Protein AF-A0A523U2J8-F1 (afdb_monomer_lite)

pLDDT: mean 77.54, std 19.94, range [36.59, 97.06]

Structure (mmCIF, N/CA/C/O backbone):
data_AF-A0A523U2J8-F1
#
_entry.id   AF-A0A523U2J8-F1
#
loop_
_atom_site.group_PDB
_atom_site.id
_atom_site.type_symbol
_atom_site.label_atom_id
_atom_site.label_alt_id
_atom_site.label_comp_id
_atom_site.label_asym_id
_atom_site.label_entity_id
_atom_site.label_seq_id
_atom_site.pdbx_PDB_ins_code
_atom_site.Cartn_x
_atom_site.Cartn_y
_atom_site.Cartn_z
_atom_site.occupancy
_atom_site.B_iso_or_equiv
_atom_site.auth_seq_id
_atom_site.auth_comp_id
_atom_site.auth_asym_id
_atom_site.auth_atom_id
_atom_site.pdbx_PDB_model_num
ATOM 1 N N . MET A 1 1 ? 84.723 15.654 13.140 1.00 41.12 1 MET A N 1
ATOM 2 C CA . MET A 1 1 ? 85.037 14.509 12.244 1.00 41.12 1 MET A CA 1
ATOM 3 C C . MET A 1 1 ? 84.169 13.335 12.700 1.00 41.12 1 MET A C 1
ATOM 5 O O . MET A 1 1 ? 84.238 13.059 13.879 1.00 41.12 1 MET A O 1
ATOM 9 N N . ARG A 1 2 ? 83.296 12.647 11.949 1.00 43.91 2 ARG A N 1
ATOM 10 C CA . ARG A 1 2 ? 83.015 12.490 10.509 1.00 43.91 2 ARG A CA 1
ATOM 11 C C . ARG A 1 2 ? 81.507 12.204 10.316 1.00 43.91 2 ARG A C 1
ATOM 13 O O . ARG A 1 2 ? 80.918 11.475 11.100 1.00 43.91 2 ARG A O 1
ATOM 20 N N . LYS A 1 3 ? 80.941 12.745 9.231 1.00 49.47 3 LYS A N 1
ATOM 21 C CA . LYS A 1 3 ? 79.653 12.378 8.608 1.00 49.47 3 LYS A CA 1
ATOM 22 C C . LYS A 1 3 ? 79.681 10.922 8.121 1.00 49.47 3 LYS A C 1
ATOM 24 O O . LYS A 1 3 ? 80.729 10.562 7.588 1.00 49.47 3 LYS A O 1
ATOM 29 N N . ARG A 1 4 ? 78.547 10.197 8.124 1.00 60.41 4 ARG A N 1
ATOM 30 C CA . ARG A 1 4 ? 78.096 9.324 7.008 1.00 60.41 4 ARG A CA 1
ATOM 31 C C . ARG A 1 4 ? 76.565 9.175 6.978 1.00 60.41 4 ARG A C 1
ATOM 33 O O . ARG A 1 4 ? 75.936 8.974 8.006 1.00 60.41 4 ARG A O 1
ATOM 40 N N . TYR A 1 5 ? 76.042 9.316 5.763 1.00 55.47 5 TYR A N 1
ATOM 41 C CA . TYR A 1 5 ? 74.654 9.268 5.302 1.00 55.47 5 TYR A CA 1
ATOM 42 C C . TYR A 1 5 ? 74.268 7.856 4.839 1.00 55.47 5 TYR A C 1
ATOM 44 O O . TYR A 1 5 ? 75.115 7.200 4.238 1.00 55.47 5 TYR A O 1
ATOM 52 N N . ILE A 1 6 ? 72.995 7.476 4.996 1.00 57.59 6 ILE A N 1
ATOM 53 C CA . ILE A 1 6 ? 72.221 6.521 4.164 1.00 57.59 6 ILE A CA 1
ATOM 54 C C . ILE A 1 6 ? 70.761 7.011 4.318 1.00 57.59 6 ILE A C 1
ATOM 56 O O . ILE A 1 6 ? 70.269 7.002 5.437 1.00 57.59 6 ILE A O 1
ATOM 60 N N . LEU A 1 7 ? 70.042 7.666 3.398 1.00 43.19 7 LEU A N 1
ATOM 61 C CA . LEU A 1 7 ? 69.789 7.525 1.954 1.00 43.19 7 LEU A CA 1
ATOM 62 C C . LEU A 1 7 ? 69.086 6.209 1.556 1.00 43.19 7 LEU A C 1
ATOM 64 O O . LEU A 1 7 ? 69.705 5.301 1.020 1.00 43.19 7 LEU A O 1
ATOM 68 N N . PHE A 1 8 ? 67.770 6.162 1.795 1.00 49.72 8 PHE A N 1
ATOM 69 C CA . PHE A 1 8 ? 66.772 5.399 1.025 1.00 49.72 8 PHE A CA 1
ATOM 70 C C . PHE A 1 8 ? 65.815 6.457 0.442 1.00 49.72 8 PHE A C 1
ATOM 72 O O . PHE A 1 8 ? 65.128 7.133 1.198 1.00 49.72 8 PHE A O 1
ATOM 79 N N . ALA A 1 9 ? 65.956 6.918 -0.800 1.00 41.97 9 ALA A N 1
ATOM 80 C CA . ALA A 1 9 ? 65.766 6.245 -2.086 1.00 41.97 9 ALA A CA 1
ATOM 81 C C . ALA A 1 9 ? 64.281 6.021 -2.446 1.00 41.97 9 ALA A C 1
ATOM 83 O O . ALA A 1 9 ? 63.688 5.003 -2.117 1.00 41.97 9 ALA A O 1
ATOM 84 N N . VAL A 1 10 ? 63.776 6.995 -3.216 1.00 43.00 10 VAL A N 1
ATOM 85 C CA . VAL A 1 10 ? 62.880 6.842 -4.377 1.00 43.00 10 VAL A CA 1
ATOM 86 C C . VAL A 1 10 ? 61.424 6.454 -4.087 1.00 43.00 10 VAL A C 1
ATOM 88 O O . VAL A 1 10 ? 61.044 5.293 -4.178 1.00 43.00 10 VAL A O 1
ATOM 91 N N . MET A 1 11 ? 60.571 7.465 -3.885 1.00 45.03 11 MET A N 1
ATOM 92 C CA . MET A 1 11 ? 59.155 7.361 -4.250 1.00 45.03 11 MET A CA 1
ATOM 93 C C . MET A 1 11 ? 58.974 8.004 -5.628 1.00 45.03 11 MET A C 1
ATOM 95 O O . MET A 1 11 ? 59.275 9.179 -5.839 1.00 45.03 11 MET A O 1
ATOM 99 N N . VAL A 1 12 ? 58.581 7.163 -6.575 1.00 49.97 12 VAL A N 1
ATOM 100 C CA . VAL A 1 12 ? 58.456 7.425 -8.006 1.00 49.97 12 VAL A CA 1
ATOM 101 C C . VAL A 1 12 ? 57.371 8.473 -8.260 1.00 49.97 12 VAL A C 1
ATOM 103 O O . VAL A 1 12 ? 56.183 8.207 -8.121 1.00 49.97 12 VAL A O 1
ATOM 106 N N . ILE A 1 13 ? 57.801 9.664 -8.673 1.00 56.00 13 ILE A N 1
ATOM 107 C CA . ILE A 1 13 ? 57.004 10.594 -9.472 1.00 56.00 13 ILE A CA 1
ATOM 108 C C . ILE A 1 13 ? 57.213 10.183 -10.927 1.00 56.00 13 ILE A C 1
ATOM 110 O O . ILE A 1 13 ? 58.323 10.317 -11.444 1.00 56.00 13 ILE A O 1
ATOM 114 N N . SER A 1 14 ? 56.177 9.680 -11.596 1.00 45.19 14 SER A N 1
ATOM 115 C CA . SER A 1 14 ? 56.023 9.845 -13.047 1.00 45.19 14 SER A CA 1
ATOM 116 C C . SER A 1 14 ? 54.669 9.352 -13.567 1.00 45.19 14 SER A C 1
ATOM 118 O O . SER A 1 14 ? 54.344 8.177 -13.473 1.00 45.19 14 SER A O 1
ATOM 120 N N . LEU A 1 15 ? 53.991 10.290 -14.240 1.00 42.00 15 LEU A N 1
ATOM 121 C CA . LEU A 1 15 ? 53.301 10.121 -15.527 1.00 42.00 15 LEU A CA 1
ATOM 122 C C . LEU A 1 15 ? 51.947 9.393 -15.542 1.00 42.00 15 LEU A C 1
ATOM 124 O O . LEU A 1 15 ? 51.901 8.173 -15.602 1.00 42.00 15 LEU A O 1
ATOM 128 N N . LEU A 1 16 ? 50.857 10.166 -15.694 1.00 45.84 16 LEU A N 1
ATOM 129 C CA . LEU A 1 16 ? 50.139 10.289 -16.984 1.00 45.84 16 LEU A CA 1
ATOM 130 C C . LEU A 1 16 ? 48.888 11.199 -16.889 1.00 45.84 16 LEU A C 1
ATOM 132 O O . LEU A 1 16 ? 47.891 10.804 -16.292 1.00 45.84 16 LEU A O 1
ATOM 136 N N . PRO A 1 17 ? 48.885 12.371 -17.555 1.00 55.84 17 PRO A N 1
ATOM 137 C CA . PRO A 1 17 ? 47.672 13.049 -17.996 1.00 55.84 17 PRO A CA 1
ATOM 138 C C . PRO A 1 17 ? 47.589 13.002 -19.530 1.00 55.84 17 PRO A C 1
ATOM 140 O O . PRO A 1 17 ? 48.316 13.721 -20.208 1.00 55.84 17 PRO A O 1
ATOM 143 N N . TYR A 1 18 ? 46.712 12.168 -20.092 1.00 46.28 18 TYR A N 1
ATOM 144 C CA . TYR A 1 18 ? 46.363 12.221 -21.517 1.00 46.28 18 TYR A CA 1
ATOM 145 C C . TYR A 1 18 ? 44.909 11.798 -21.735 1.00 46.28 18 TYR A C 1
ATOM 147 O O . TYR A 1 18 ? 44.604 10.611 -21.721 1.00 46.28 18 TYR A O 1
ATOM 155 N N . ALA A 1 19 ? 44.037 12.783 -21.959 1.00 51.91 19 ALA A N 1
ATOM 156 C CA . ALA A 1 19 ? 43.167 12.861 -23.139 1.00 51.91 19 ALA A CA 1
ATOM 157 C C . ALA A 1 19 ? 42.274 14.118 -23.046 1.00 51.91 19 ALA A C 1
ATOM 159 O O . ALA A 1 19 ? 41.404 14.181 -22.178 1.00 51.91 19 ALA A O 1
ATOM 160 N N . PRO A 1 20 ? 42.435 15.125 -23.924 1.00 58.66 20 PRO A N 1
ATOM 161 C CA . PRO A 1 20 ? 41.353 16.052 -24.209 1.00 58.66 20 PRO A CA 1
ATOM 162 C C . PRO A 1 20 ? 40.280 15.351 -25.053 1.00 58.66 20 PRO A C 1
ATOM 164 O O . PRO A 1 20 ? 40.574 14.628 -26.007 1.00 58.66 20 PRO A O 1
ATOM 167 N N . PHE A 1 21 ? 39.031 15.593 -24.670 1.00 51.91 21 PHE A N 1
ATOM 168 C CA . PHE A 1 21 ? 37.813 15.172 -25.345 1.00 51.91 21 PHE A CA 1
ATOM 169 C C . PHE A 1 21 ? 37.832 15.540 -26.835 1.00 51.91 21 PHE A C 1
ATOM 171 O O . PHE A 1 21 ? 38.031 16.695 -27.214 1.00 51.91 21 PHE A O 1
ATOM 178 N N . GLY A 1 22 ? 37.603 14.532 -27.677 1.00 43.88 22 GLY A N 1
ATOM 179 C CA . GLY A 1 22 ? 37.392 14.693 -29.107 1.00 43.88 22 GLY A CA 1
ATOM 180 C C . GLY A 1 22 ? 36.068 15.399 -29.392 1.00 43.88 22 GLY A C 1
ATOM 181 O O . GLY A 1 22 ? 35.002 14.957 -28.970 1.00 43.88 22 GLY A O 1
ATOM 182 N N . CYS A 1 23 ? 36.151 16.491 -30.147 1.00 49.91 23 CYS A N 1
ATOM 183 C CA . CYS A 1 23 ? 35.022 17.186 -30.747 1.00 49.91 23 CYS A CA 1
ATOM 184 C C . CYS A 1 23 ? 34.487 16.353 -31.926 1.00 49.91 23 CYS A C 1
ATOM 186 O O . CYS A 1 23 ? 35.020 16.400 -33.037 1.00 49.91 23 CYS A O 1
ATOM 188 N N . GLY A 1 24 ? 33.458 15.543 -31.669 1.00 42.75 24 GLY A N 1
ATOM 189 C CA . GLY A 1 24 ? 32.710 14.816 -32.691 1.00 42.75 24 GLY A CA 1
ATOM 190 C C . GLY A 1 24 ? 31.711 15.739 -33.382 1.00 42.75 24 GLY A C 1
ATOM 191 O O . GLY A 1 24 ? 30.708 16.137 -32.802 1.00 42.75 24 GLY A O 1
ATOM 192 N N . SER A 1 25 ? 31.998 16.090 -34.631 1.00 45.69 25 SER A N 1
ATOM 193 C CA . SER A 1 25 ? 31.155 16.923 -35.487 1.00 45.69 25 SER A CA 1
ATOM 194 C C . SER A 1 25 ? 29.980 16.100 -36.027 1.00 45.69 25 SER A C 1
ATOM 196 O O . SER A 1 25 ? 30.136 15.302 -36.953 1.00 45.69 25 SER A O 1
ATOM 198 N N . SER A 1 26 ? 28.784 16.301 -35.479 1.00 50.47 26 SER A N 1
ATOM 199 C CA . SER A 1 26 ? 27.551 15.721 -36.017 1.00 50.47 26 SER A CA 1
ATOM 200 C C . SER A 1 26 ? 27.184 16.420 -37.329 1.00 50.47 26 SER A C 1
ATOM 202 O O . SER A 1 26 ? 26.711 17.556 -37.344 1.00 50.47 26 SER A O 1
ATOM 204 N N . LYS A 1 27 ? 27.406 15.742 -38.459 1.00 54.62 27 LYS A N 1
ATOM 205 C CA . LYS A 1 27 ? 26.846 16.154 -39.750 1.00 54.62 27 LYS A CA 1
ATOM 206 C C . LYS A 1 27 ? 25.329 15.962 -39.711 1.00 54.62 27 LYS A C 1
ATOM 208 O O . LYS A 1 27 ? 24.856 14.832 -39.634 1.00 54.62 27 LYS A O 1
ATOM 213 N N . LYS A 1 28 ? 24.582 17.063 -39.830 1.00 48.03 28 LYS A N 1
ATOM 214 C CA . LYS A 1 28 ? 23.188 17.041 -40.285 1.00 48.03 28 LYS A CA 1
ATOM 215 C C . LYS A 1 28 ? 23.138 16.359 -41.656 1.00 48.03 28 LYS A C 1
ATOM 217 O O . LYS A 1 28 ? 23.865 16.761 -42.565 1.00 48.03 28 LYS A O 1
ATOM 222 N N . LYS A 1 29 ? 22.287 15.345 -41.805 1.00 50.81 29 LYS A N 1
ATOM 223 C CA . LYS A 1 29 ? 21.744 14.963 -43.107 1.00 50.81 29 LYS A CA 1
ATOM 224 C C . LYS A 1 29 ? 20.251 15.222 -43.083 1.00 50.81 29 LYS A C 1
ATOM 226 O O . LYS A 1 29 ? 19.516 14.623 -42.304 1.00 50.81 29 LYS A O 1
ATOM 231 N N . ASP A 1 30 ? 19.878 16.163 -43.931 1.00 49.72 30 ASP A N 1
ATOM 232 C CA . ASP A 1 30 ? 18.522 16.485 -44.313 1.00 49.72 30 ASP A CA 1
ATOM 233 C C . ASP A 1 30 ? 17.830 15.279 -44.967 1.00 49.72 30 ASP A C 1
ATOM 235 O O . ASP A 1 30 ? 18.398 14.597 -45.821 1.00 49.72 30 ASP A O 1
ATOM 239 N N . THR A 1 31 ? 16.614 15.031 -44.474 1.00 51.97 31 THR A N 1
ATOM 240 C CA . THR A 1 31 ? 15.394 14.621 -45.190 1.00 51.97 31 THR A CA 1
ATOM 241 C C . THR A 1 31 ? 15.505 13.718 -46.427 1.00 51.97 31 THR A C 1
ATOM 243 O O . THR A 1 31 ? 15.909 14.142 -47.502 1.00 51.97 31 THR A O 1
ATOM 246 N N . VAL A 1 32 ? 14.874 12.539 -46.330 1.00 51.31 32 VAL A N 1
ATOM 247 C CA . VAL A 1 32 ? 13.907 12.099 -47.350 1.00 51.31 32 VAL A CA 1
ATOM 248 C C . VAL A 1 32 ? 12.648 11.612 -46.634 1.00 51.31 32 VAL A C 1
ATOM 250 O O . VAL A 1 32 ? 12.592 10.516 -46.085 1.00 51.31 32 VAL A O 1
ATOM 253 N N . TYR A 1 33 ? 11.649 12.487 -46.629 1.00 44.81 33 TYR A N 1
ATOM 254 C CA . TYR A 1 33 ? 10.250 12.171 -46.385 1.00 44.81 33 TYR A CA 1
ATOM 255 C C . TYR A 1 33 ? 9.736 11.359 -47.579 1.00 44.81 33 TYR A C 1
ATOM 257 O O . TYR A 1 33 ? 9.768 11.844 -48.709 1.00 44.81 33 TYR A O 1
ATOM 265 N N . ASN A 1 34 ? 9.284 10.130 -47.334 1.00 50.53 34 ASN A N 1
ATOM 266 C CA . ASN A 1 34 ? 8.489 9.370 -48.292 1.00 50.53 34 ASN A CA 1
ATOM 267 C C . ASN A 1 34 ? 7.199 8.919 -47.593 1.00 50.53 34 ASN A C 1
ATOM 269 O O . ASN A 1 34 ? 7.239 7.959 -46.819 1.00 50.53 34 ASN A O 1
ATOM 273 N N . PRO A 1 35 ? 6.071 9.617 -47.798 1.00 59.53 35 PRO A N 1
ATOM 274 C CA . PRO A 1 35 ? 4.785 9.147 -47.340 1.00 59.53 35 PRO A CA 1
ATOM 275 C C . PRO A 1 35 ? 4.267 8.159 -48.383 1.00 59.53 35 PRO A C 1
ATOM 277 O O . PRO A 1 35 ? 4.086 8.513 -49.546 1.00 59.53 35 PRO A O 1
ATOM 280 N N . ASN A 1 36 ? 3.952 6.931 -47.986 1.00 39.56 36 ASN A N 1
ATOM 281 C CA . ASN A 1 36 ? 2.794 6.316 -48.614 1.00 39.56 36 ASN A CA 1
ATOM 282 C C . ASN A 1 36 ? 2.051 5.392 -47.644 1.00 39.56 36 ASN A C 1
ATOM 284 O O . ASN A 1 36 ? 2.690 4.658 -46.888 1.00 39.56 36 ASN A O 1
ATOM 288 N N . PRO A 1 37 ? 0.711 5.476 -47.638 1.00 55.62 37 PRO A N 1
ATOM 289 C CA . PRO A 1 37 ? -0.163 4.902 -46.637 1.00 55.62 37 PRO A CA 1
ATOM 290 C C . PRO A 1 37 ? -0.565 3.484 -47.039 1.00 55.62 37 PRO A C 1
ATOM 292 O O . PRO A 1 37 ? -0.510 3.133 -48.215 1.00 55.62 37 PRO A O 1
ATOM 295 N N . THR A 1 38 ? -1.036 2.689 -46.079 1.00 45.19 38 THR A N 1
ATOM 296 C CA . THR A 1 38 ? -2.304 1.931 -46.152 1.00 45.19 38 THR A CA 1
ATOM 297 C C . THR A 1 38 ? -2.388 0.954 -44.984 1.00 45.19 38 THR A C 1
ATOM 299 O O . THR A 1 38 ? -1.547 0.079 -44.816 1.00 45.19 38 THR A O 1
ATOM 302 N N . GLY A 1 39 ? -3.432 1.123 -44.176 1.00 37.44 39 GLY A N 1
ATOM 303 C CA . GLY A 1 39 ? -3.725 0.274 -43.026 1.00 37.44 39 GLY A CA 1
ATOM 304 C C . GLY A 1 39 ? -4.683 0.954 -42.056 1.00 37.44 39 GLY A C 1
ATOM 305 O O . GLY A 1 39 ? -4.363 1.128 -40.889 1.00 37.44 39 GLY A O 1
ATOM 306 N N . THR A 1 40 ? -5.837 1.411 -42.544 1.00 40.66 40 THR A N 1
ATOM 307 C CA . THR A 1 40 ? -6.914 1.942 -41.702 1.00 40.66 40 THR A CA 1
ATOM 308 C C . THR A 1 40 ? -7.634 0.788 -41.008 1.00 40.66 40 THR A C 1
ATOM 310 O O . THR A 1 40 ? -8.574 0.219 -41.561 1.00 40.66 40 THR A O 1
ATOM 313 N N . GLY A 1 41 ? -7.205 0.449 -39.795 1.00 38.06 41 GLY A N 1
ATOM 314 C CA . GLY A 1 41 ? -8.048 -0.251 -38.831 1.00 38.06 41 GLY A CA 1
ATOM 315 C C . GLY A 1 41 ? -8.904 0.775 -38.096 1.00 38.06 41 GLY A C 1
ATOM 316 O O . GLY A 1 41 ? -8.433 1.413 -37.163 1.00 38.06 41 GLY A O 1
ATOM 317 N N . THR A 1 42 ? -10.142 0.983 -38.541 1.00 38.62 42 THR A N 1
ATOM 318 C CA . THR A 1 42 ? -11.135 1.764 -37.790 1.00 38.62 42 THR A CA 1
ATOM 319 C C . THR A 1 42 ? -11.938 0.804 -36.922 1.00 38.62 42 THR A C 1
ATOM 321 O O . THR A 1 42 ? -12.882 0.168 -37.378 1.00 38.62 42 THR A O 1
ATOM 324 N N . GLY A 1 43 ? -11.530 0.669 -35.663 1.00 39.12 43 GLY A N 1
ATOM 325 C CA . GLY A 1 43 ? -12.348 0.073 -34.615 1.00 39.12 43 GLY A CA 1
ATOM 326 C C . GLY A 1 43 ? -12.969 1.183 -33.779 1.00 39.12 43 GLY A C 1
ATOM 327 O O . GLY A 1 43 ? -12.389 1.592 -32.783 1.00 39.12 43 GLY A O 1
ATOM 328 N N . THR A 1 44 ? -14.124 1.710 -34.183 1.00 37.91 44 THR A N 1
ATOM 329 C CA . THR A 1 44 ? -14.928 2.582 -33.317 1.00 37.91 44 THR A CA 1
ATOM 330 C C . THR A 1 44 ? -15.837 1.708 -32.462 1.00 37.91 44 THR A C 1
ATOM 332 O O . THR A 1 44 ? -16.915 1.312 -32.903 1.00 37.91 44 THR A O 1
ATOM 335 N N . GLY A 1 45 ? -15.389 1.386 -31.252 1.00 40.22 45 GLY A N 1
ATOM 336 C CA . GLY A 1 45 ? -16.239 0.847 -30.196 1.00 40.22 45 GLY A CA 1
ATOM 337 C C . GLY A 1 45 ? -16.671 1.974 -29.265 1.00 40.22 45 GLY A C 1
ATOM 338 O O . GLY A 1 45 ? -15.951 2.309 -28.336 1.00 40.22 45 GLY A O 1
ATOM 339 N N . THR A 1 46 ? -17.829 2.586 -29.508 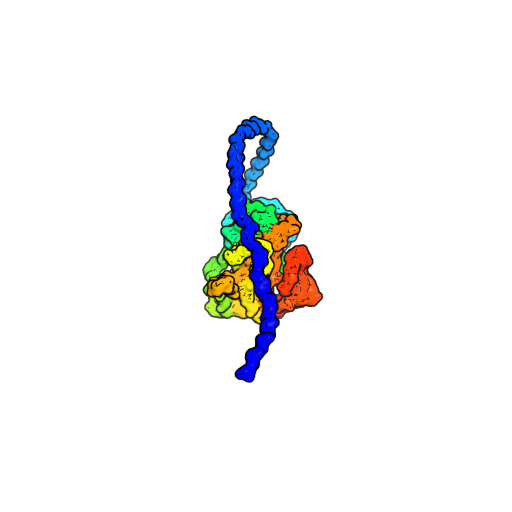1.00 36.59 46 THR A N 1
ATOM 340 C CA . THR A 1 46 ? -18.468 3.473 -28.525 1.00 36.59 46 THR A CA 1
ATOM 341 C C . THR A 1 46 ? -19.301 2.626 -27.570 1.00 36.59 46 THR A C 1
ATOM 343 O O . THR A 1 46 ? -20.404 2.206 -27.922 1.00 36.59 46 THR A O 1
ATOM 346 N N . GLY A 1 47 ? -18.780 2.374 -26.371 1.00 40.94 47 GLY A N 1
ATOM 347 C CA . GLY A 1 47 ? -19.555 1.863 -25.243 1.00 40.94 47 GLY A CA 1
ATOM 348 C C . GLY A 1 47 ? -19.820 2.990 -24.250 1.00 40.94 47 GLY A C 1
ATOM 349 O O . GLY A 1 47 ? -18.931 3.371 -23.504 1.00 40.94 47 GLY A O 1
ATOM 350 N N . THR A 1 48 ? -21.032 3.545 -24.228 1.00 36.59 48 THR A N 1
ATOM 351 C CA . THR A 1 48 ? -21.480 4.395 -23.116 1.00 36.59 48 THR A CA 1
ATOM 352 C C . THR A 1 48 ? -21.973 3.494 -21.989 1.00 36.59 48 THR A C 1
ATOM 354 O O . THR A 1 48 ? -23.071 2.945 -22.079 1.00 36.59 48 THR A O 1
ATOM 357 N N . GLY A 1 49 ? -21.166 3.329 -20.942 1.00 41.78 49 GLY A N 1
ATOM 358 C CA . GLY A 1 49 ? -21.582 2.696 -19.694 1.00 41.78 49 GLY A CA 1
ATOM 359 C C . GLY A 1 49 ? -21.896 3.750 -18.636 1.00 41.78 49 GLY A C 1
ATOM 360 O O . GLY A 1 49 ? -20.988 4.363 -18.091 1.00 41.78 49 GLY A O 1
ATOM 361 N N . THR A 1 50 ? -23.171 3.961 -18.310 1.00 36.91 50 THR A N 1
ATOM 362 C CA . THR A 1 50 ? -23.562 4.602 -17.044 1.00 36.91 50 THR A CA 1
ATOM 363 C C . THR A 1 50 ? -23.648 3.521 -15.973 1.00 36.91 50 THR A C 1
ATOM 365 O O . THR A 1 50 ? -24.670 2.844 -15.856 1.00 36.91 50 THR A O 1
ATOM 368 N N . GLY A 1 51 ? -22.569 3.330 -15.216 1.00 42.59 51 GLY A N 1
ATOM 369 C CA . GLY A 1 51 ? -22.560 2.468 -14.038 1.00 42.59 51 GLY A CA 1
ATOM 370 C C . GLY A 1 51 ? -23.070 3.226 -12.814 1.00 42.59 51 GLY A C 1
ATOM 371 O O . GLY A 1 51 ? -22.365 4.067 -12.275 1.00 42.59 51 GLY A O 1
ATOM 372 N N . THR A 1 52 ? -24.286 2.927 -12.357 1.00 40.53 52 THR A N 1
ATOM 373 C CA . THR A 1 52 ? -24.672 3.145 -10.952 1.00 40.53 52 THR A CA 1
ATOM 374 C C . THR A 1 52 ? -24.608 1.787 -10.269 1.00 40.53 52 THR A C 1
ATOM 376 O O . THR A 1 52 ? -25.537 0.989 -10.349 1.00 40.53 52 THR A O 1
ATOM 379 N N . GLY A 1 53 ? -23.450 1.477 -9.686 1.00 40.66 53 GLY A N 1
ATOM 380 C CA . GLY A 1 53 ? -23.214 0.217 -8.992 1.00 40.66 53 GLY A CA 1
ATOM 381 C C . GLY A 1 53 ? -23.495 0.344 -7.500 1.00 40.66 53 GLY A C 1
ATOM 382 O O . GLY A 1 53 ? -22.645 0.809 -6.754 1.00 40.66 53 GLY A O 1
ATOM 383 N N . THR A 1 54 ? -24.658 -0.118 -7.048 1.00 43.62 54 THR A N 1
ATOM 384 C CA . THR A 1 54 ? -24.830 -0.636 -5.682 1.00 43.62 54 THR A CA 1
ATOM 385 C C . THR A 1 54 ? -24.784 -2.159 -5.764 1.00 43.62 54 THR A C 1
ATOM 387 O O . THR A 1 54 ? -25.805 -2.821 -5.933 1.00 43.62 54 THR A O 1
ATOM 390 N N . GLY A 1 55 ? -23.574 -2.722 -5.724 1.00 39.47 55 GLY A N 1
ATOM 391 C CA . GLY A 1 55 ? -23.337 -4.160 -5.842 1.00 39.47 55 GLY A CA 1
ATOM 392 C C . GLY A 1 55 ? -22.706 -4.738 -4.581 1.00 39.47 55 GLY A C 1
ATOM 393 O O . GLY A 1 55 ? -21.534 -4.509 -4.318 1.00 39.47 55 GLY A O 1
ATOM 394 N N . THR A 1 56 ? -23.477 -5.519 -3.823 1.00 42.94 56 THR A N 1
ATOM 395 C CA . THR A 1 56 ? -22.951 -6.539 -2.906 1.00 42.94 56 THR A CA 1
ATOM 396 C C . THR A 1 56 ? -22.832 -7.833 -3.710 1.00 42.94 56 THR A C 1
ATOM 398 O O . THR A 1 56 ? -23.841 -8.442 -4.060 1.00 42.94 56 THR A O 1
ATOM 401 N N . GLY A 1 57 ? -21.614 -8.228 -4.081 1.00 36.69 57 GLY A N 1
ATOM 402 C CA . GLY A 1 57 ? -21.399 -9.426 -4.891 1.00 36.69 57 GLY A CA 1
ATOM 403 C C . GLY A 1 57 ? -19.964 -9.932 -4.830 1.00 36.69 57 GLY A C 1
ATOM 404 O O . GLY A 1 57 ? -19.043 -9.261 -5.277 1.00 36.69 57 GLY A O 1
ATOM 405 N N . THR A 1 58 ? -19.797 -11.141 -4.298 1.00 42.75 58 THR A N 1
ATOM 406 C CA . THR A 1 58 ? -18.589 -11.963 -4.385 1.00 42.75 58 THR A CA 1
ATOM 407 C C . THR A 1 58 ? -18.494 -12.562 -5.790 1.00 42.75 58 THR A C 1
ATOM 409 O O . THR A 1 58 ? -19.202 -13.511 -6.124 1.00 42.75 58 THR A O 1
ATOM 412 N N . GLY A 1 59 ? -17.644 -11.991 -6.643 1.00 36.69 59 GLY A N 1
ATOM 413 C CA . GLY A 1 59 ? -17.419 -12.478 -8.003 1.00 36.69 59 GLY A CA 1
ATOM 414 C C . GLY A 1 59 ? -15.938 -12.489 -8.359 1.00 36.69 59 GLY A C 1
ATOM 415 O O . GLY A 1 59 ? -15.314 -11.442 -8.439 1.00 36.69 59 GLY A O 1
ATOM 416 N N . THR A 1 60 ? -15.393 -13.678 -8.616 1.00 41.25 60 THR A N 1
ATOM 417 C CA . THR A 1 60 ? -14.082 -13.897 -9.247 1.00 41.25 60 THR A CA 1
ATOM 418 C C . THR A 1 60 ? -14.232 -13.760 -10.767 1.00 41.25 60 THR A C 1
ATOM 420 O O . THR A 1 60 ? -14.310 -14.762 -11.483 1.00 41.25 60 THR A O 1
ATOM 423 N N . GLY A 1 61 ? -14.389 -12.534 -11.263 1.00 40.78 61 GLY A N 1
ATOM 424 C CA . GLY A 1 61 ? -14.472 -12.256 -12.695 1.00 40.78 61 GLY A CA 1
ATOM 425 C C . GLY A 1 61 ? -13.183 -11.621 -13.193 1.00 40.78 61 GLY A C 1
ATOM 426 O O . GLY A 1 61 ? -12.920 -10.476 -12.862 1.00 40.78 61 GLY A O 1
ATOM 427 N N . THR A 1 62 ? -12.425 -12.321 -14.039 1.00 43.50 62 THR A N 1
ATOM 428 C CA . THR A 1 62 ? -11.357 -11.727 -14.857 1.00 43.50 62 THR A CA 1
ATOM 429 C C . THR A 1 62 ? -11.988 -10.915 -15.992 1.00 43.50 62 THR A C 1
ATOM 431 O O . THR A 1 62 ? -12.094 -11.359 -17.136 1.00 43.50 62 THR A O 1
ATOM 434 N N . GLY A 1 63 ? -12.519 -9.741 -15.657 1.00 43.72 63 GLY A N 1
ATOM 435 C CA . GLY A 1 63 ? -13.099 -8.819 -16.624 1.00 43.72 63 GLY A CA 1
ATOM 436 C C . GLY A 1 63 ? -12.030 -7.901 -17.205 1.00 43.72 63 GLY A C 1
ATOM 437 O O . GLY A 1 63 ? -11.601 -6.977 -16.533 1.00 43.72 63 GLY A O 1
ATOM 438 N N . THR A 1 64 ? -11.665 -8.079 -18.477 1.00 45.81 64 THR A N 1
ATOM 439 C CA . THR A 1 64 ? -10.939 -7.064 -19.268 1.00 45.81 64 THR A CA 1
ATOM 440 C C . THR A 1 64 ? -11.893 -5.925 -19.649 1.00 45.81 64 THR A C 1
ATOM 442 O O . THR A 1 64 ? -12.248 -5.750 -20.818 1.00 45.81 64 THR A O 1
ATOM 445 N N . GLY A 1 65 ? -12.420 -5.223 -18.648 1.00 48.53 65 GLY A N 1
ATOM 446 C CA . GLY A 1 65 ? -13.203 -4.013 -18.852 1.00 48.53 65 GLY A CA 1
ATOM 447 C C . GLY A 1 65 ? -12.263 -2.857 -19.159 1.00 48.53 65 GLY A C 1
ATOM 448 O O . GLY A 1 65 ? -11.351 -2.590 -18.392 1.00 48.53 65 GLY A O 1
ATOM 449 N N . THR A 1 66 ? -12.476 -2.150 -20.267 1.00 46.69 66 THR A N 1
ATOM 450 C CA . THR A 1 66 ? -11.828 -0.852 -20.480 1.00 46.69 66 THR A CA 1
ATOM 451 C C . THR A 1 66 ? -12.457 0.135 -19.496 1.00 46.69 66 THR A C 1
ATOM 453 O O . THR A 1 66 ? -13.570 0.618 -19.719 1.00 46.69 66 THR A O 1
ATOM 456 N N . PHE A 1 67 ? -11.798 0.369 -18.363 1.00 49.88 67 PHE A N 1
ATOM 457 C CA . PHE A 1 67 ? -12.252 1.314 -17.349 1.00 49.88 67 PHE A CA 1
ATOM 458 C C . PHE A 1 67 ? -12.034 2.740 -17.871 1.00 49.88 67 PHE A C 1
ATOM 460 O O . PHE A 1 67 ? -10.915 3.226 -17.941 1.00 49.88 67 PHE A O 1
ATOM 467 N N . THR A 1 68 ? -13.108 3.419 -18.277 1.00 54.16 68 THR A N 1
ATOM 468 C CA . THR A 1 68 ? -13.081 4.858 -18.619 1.00 54.16 68 THR A CA 1
ATOM 469 C C . THR A 1 68 ? -13.738 5.712 -17.532 1.00 54.16 68 THR A C 1
ATOM 471 O O . THR A 1 68 ? -14.231 6.806 -17.808 1.00 54.16 68 THR A O 1
ATOM 474 N N . GLY A 1 69 ? -13.867 5.178 -16.316 1.00 54.78 69 GLY A N 1
ATOM 475 C CA . GLY A 1 69 ? -14.512 5.866 -15.205 1.00 54.78 69 GLY A CA 1
ATOM 476 C C . GLY A 1 69 ? -13.505 6.723 -14.453 1.00 54.78 69 GLY A C 1
ATOM 477 O O . GLY A 1 69 ? -12.573 6.189 -13.882 1.00 54.78 69 GLY A O 1
ATOM 478 N N . THR A 1 70 ? -13.726 8.033 -14.383 1.00 65.56 70 THR A N 1
ATOM 479 C CA . THR A 1 70 ? -12.955 8.957 -13.528 1.00 65.56 70 THR A CA 1
ATOM 480 C C . THR A 1 70 ? -13.420 8.904 -12.063 1.00 65.56 70 THR A C 1
ATOM 482 O O . THR A 1 70 ? -13.524 9.941 -11.412 1.00 65.56 70 THR A O 1
ATOM 485 N N . GLY A 1 71 ? -13.866 7.737 -11.596 1.00 73.56 71 GLY A N 1
ATOM 486 C CA . GLY A 1 71 ? -14.448 7.551 -10.265 1.00 73.56 71 GLY A CA 1
ATOM 487 C C . GLY A 1 71 ? -13.477 6.862 -9.308 1.00 73.56 71 GLY A C 1
ATOM 488 O O . GLY A 1 71 ? -12.454 6.347 -9.755 1.00 73.56 71 GLY A O 1
ATOM 489 N N . PRO A 1 72 ? -13.805 6.804 -8.006 1.00 85.12 72 PRO A N 1
ATOM 490 C CA . PRO A 1 72 ? -13.017 6.035 -7.054 1.00 85.12 72 PRO A CA 1
ATOM 491 C C . PRO A 1 72 ? -12.961 4.563 -7.459 1.00 85.12 72 PRO A C 1
ATOM 493 O O . PRO A 1 72 ? -13.980 3.963 -7.815 1.00 85.12 72 PRO A O 1
ATOM 496 N N . TYR A 1 73 ? -11.779 3.967 -7.332 1.00 90.38 73 TYR A N 1
ATOM 497 C CA . TYR A 1 73 ? -11.597 2.526 -7.382 1.00 90.38 73 TYR A CA 1
ATOM 498 C C . TYR A 1 73 ? -11.724 1.964 -5.965 1.00 90.38 73 TYR A C 1
ATOM 500 O O . TYR A 1 73 ? -11.104 2.465 -5.025 1.00 90.38 73 TYR A O 1
ATOM 508 N N . GLY A 1 74 ? -12.528 0.912 -5.813 1.00 92.31 74 GLY A N 1
ATOM 509 C CA . GLY A 1 74 ? -12.850 0.334 -4.510 1.00 92.31 74 GLY A CA 1
ATOM 510 C C . GLY A 1 74 ? -13.981 1.063 -3.780 1.00 92.31 74 GLY A C 1
ATOM 511 O O . GLY A 1 74 ? -14.664 1.926 -4.329 1.00 92.31 74 GLY A O 1
ATOM 512 N N . ALA A 1 75 ? -14.229 0.647 -2.542 1.00 93.00 75 ALA A N 1
ATOM 513 C CA . ALA A 1 75 ? -15.254 1.220 -1.682 1.00 93.00 75 ALA A CA 1
ATOM 514 C C . ALA A 1 75 ? -14.960 0.881 -0.222 1.00 93.00 75 ALA A C 1
ATOM 516 O O . ALA A 1 75 ? -14.546 -0.233 0.099 1.00 93.00 75 ALA A O 1
ATOM 517 N N . TYR A 1 76 ? -15.257 1.821 0.672 1.00 93.69 76 TYR A N 1
ATOM 518 C CA . TYR A 1 76 ? -15.209 1.560 2.103 1.00 93.69 76 TYR A CA 1
ATOM 519 C C . TYR A 1 76 ? -16.365 0.670 2.547 1.00 93.69 76 TYR A C 1
ATOM 521 O O . TYR A 1 76 ? -17.523 0.901 2.189 1.00 93.69 76 TYR A O 1
ATOM 529 N N . VAL A 1 77 ? -16.056 -0.307 3.396 1.00 92.56 77 VAL A N 1
ATOM 530 C CA . VAL A 1 77 ? -17.044 -1.216 3.981 1.00 92.56 77 VAL A CA 1
ATOM 531 C C . VAL A 1 77 ? -17.209 -0.896 5.467 1.00 92.56 77 VAL A C 1
ATOM 533 O O . VAL A 1 77 ? -16.240 -0.691 6.199 1.00 92.56 77 VAL A O 1
ATOM 536 N N . SER A 1 78 ? -18.455 -0.813 5.933 1.00 90.81 78 SER A N 1
ATOM 537 C CA . SER A 1 78 ? -18.747 -0.578 7.352 1.00 90.81 78 SER A CA 1
ATOM 538 C C . SER A 1 78 ? -18.229 -1.732 8.214 1.00 90.81 78 SER A C 1
ATOM 540 O O . SER A 1 78 ? -18.485 -2.885 7.883 1.00 90.81 78 SER A O 1
ATOM 542 N N . GLY A 1 79 ? -17.579 -1.420 9.340 1.00 90.75 79 GLY A N 1
ATOM 543 C CA . GLY A 1 79 ? -17.016 -2.421 10.258 1.00 90.75 79 GLY A CA 1
ATOM 544 C C . GLY A 1 79 ? -15.688 -3.024 9.800 1.00 90.75 79 GLY A C 1
ATOM 545 O O . GLY A 1 79 ? -15.264 -4.027 10.356 1.00 90.75 79 GLY A O 1
ATOM 546 N N . THR A 1 80 ? -15.053 -2.432 8.786 1.00 93.94 80 THR A N 1
ATOM 547 C CA . THR A 1 80 ? -13.714 -2.818 8.334 1.00 93.94 80 THR A CA 1
ATOM 548 C C . THR A 1 80 ? -12.691 -1.747 8.674 1.00 93.94 80 THR A C 1
ATOM 550 O O . THR A 1 80 ? -13.025 -0.566 8.842 1.00 93.94 80 THR A O 1
ATOM 553 N N . ASP A 1 81 ? -11.429 -2.157 8.692 1.00 94.25 81 ASP A N 1
ATOM 554 C CA . ASP A 1 81 ? -10.301 -1.245 8.653 1.00 94.25 81 ASP A CA 1
ATOM 555 C C . ASP A 1 81 ? -10.218 -0.565 7.277 1.00 94.25 81 ASP A C 1
ATOM 557 O O . ASP A 1 81 ? -10.191 -1.225 6.238 1.00 94.25 81 ASP A O 1
ATOM 561 N N . LYS A 1 82 ? -10.246 0.767 7.245 1.00 95.38 82 LYS A N 1
ATOM 562 C CA . LYS A 1 82 ? -10.425 1.545 6.010 1.00 95.38 82 LYS A CA 1
ATOM 563 C C . LYS A 1 82 ? -9.093 2.117 5.562 1.00 95.38 82 LYS A C 1
ATOM 565 O O . LYS A 1 82 ? -8.449 2.831 6.328 1.00 95.38 82 LYS A O 1
ATOM 570 N N . TRP A 1 83 ? -8.725 1.868 4.312 1.00 95.94 83 TRP A N 1
ATOM 571 C CA . TRP A 1 83 ? -7.470 2.322 3.722 1.00 95.94 83 TRP A CA 1
ATOM 572 C C . TRP A 1 83 ? -7.726 3.181 2.491 1.00 95.94 83 TRP A C 1
ATOM 574 O O . TRP A 1 83 ? -8.304 2.735 1.499 1.00 95.94 83 TRP A O 1
ATOM 584 N N . PHE A 1 84 ? -7.297 4.436 2.569 1.00 96.06 84 PHE A N 1
ATOM 585 C CA . PHE A 1 84 ? -7.141 5.290 1.405 1.00 96.06 84 PHE A CA 1
ATOM 586 C C . PHE A 1 84 ? -5.798 4.973 0.741 1.00 96.06 84 PHE A C 1
ATOM 588 O O . PHE A 1 84 ? -4.742 5.171 1.342 1.00 96.06 84 PHE A O 1
ATOM 595 N N . ILE A 1 85 ? -5.848 4.472 -0.491 1.00 96.19 85 ILE A N 1
ATOM 596 C CA . ILE A 1 85 ? -4.666 4.249 -1.321 1.00 96.19 85 ILE A CA 1
ATOM 597 C C . ILE A 1 85 ? -4.439 5.522 -2.137 1.00 96.19 85 ILE A C 1
ATOM 599 O O . ILE A 1 85 ? -5.110 5.755 -3.145 1.00 96.19 85 ILE A O 1
ATOM 603 N N . ASN A 1 86 ? -3.531 6.373 -1.663 1.00 94.94 86 ASN A N 1
ATOM 604 C CA . ASN A 1 86 ? -3.237 7.665 -2.271 1.00 94.94 86 ASN A CA 1
ATOM 605 C C . ASN A 1 86 ? -2.223 7.496 -3.409 1.00 94.94 86 ASN A C 1
ATOM 607 O O . ASN A 1 86 ? -1.012 7.551 -3.199 1.00 94.94 86 ASN A O 1
ATOM 611 N N . ILE A 1 87 ? -2.724 7.240 -4.615 1.00 94.19 87 ILE A N 1
ATOM 612 C CA . ILE A 1 87 ? -1.892 7.079 -5.809 1.00 94.19 87 ILE A CA 1
ATOM 613 C C . ILE A 1 87 ? -1.628 8.453 -6.419 1.00 94.19 87 ILE A C 1
ATOM 615 O O . ILE A 1 87 ? -2.553 9.088 -6.918 1.00 94.19 87 ILE A O 1
ATOM 619 N N . ASP A 1 88 ? -0.373 8.905 -6.393 1.00 93.25 88 ASP A N 1
ATOM 620 C CA . ASP A 1 88 ? 0.015 10.141 -7.070 1.00 93.25 88 ASP A CA 1
ATOM 621 C C . ASP A 1 88 ? 0.114 9.910 -8.583 1.00 93.25 88 ASP A C 1
ATOM 623 O O . ASP A 1 88 ? 0.984 9.177 -9.058 1.00 93.25 88 ASP A O 1
ATOM 627 N N . ASP A 1 89 ? -0.775 10.555 -9.340 1.00 92.69 89 ASP A N 1
ATOM 628 C CA . ASP A 1 89 ? -0.874 10.414 -10.799 1.00 92.69 89 ASP A CA 1
ATOM 629 C C . ASP A 1 89 ? 0.446 10.718 -11.501 1.00 92.69 89 ASP A C 1
ATOM 631 O O . ASP A 1 89 ? 0.865 9.983 -12.390 1.00 92.69 89 ASP A O 1
ATOM 635 N N . THR A 1 90 ? 1.141 11.770 -11.057 1.00 92.75 90 THR A N 1
ATOM 636 C CA . THR A 1 90 ? 2.421 12.165 -11.658 1.00 92.75 90 THR A CA 1
ATOM 637 C C . THR A 1 90 ? 3.471 11.078 -11.446 1.00 92.75 90 THR A C 1
ATOM 639 O O . THR A 1 90 ? 4.154 10.679 -12.386 1.00 92.75 90 THR A O 1
ATOM 642 N N . SER A 1 91 ? 3.571 10.551 -10.226 1.00 91.75 91 SER A N 1
ATOM 643 C CA . SER A 1 91 ? 4.486 9.460 -9.892 1.00 91.75 91 SER A CA 1
ATOM 644 C C . SER A 1 91 ? 4.162 8.186 -10.669 1.00 91.75 91 SER A C 1
ATOM 646 O O . SER A 1 91 ? 5.079 7.511 -11.140 1.00 91.75 91 SER A O 1
ATOM 648 N N . LEU A 1 92 ? 2.876 7.857 -10.834 1.00 93.62 92 LEU A N 1
ATOM 649 C CA . LEU A 1 92 ? 2.454 6.706 -11.624 1.00 93.62 92 LEU A CA 1
ATOM 650 C C . LEU A 1 92 ? 2.847 6.878 -13.095 1.00 93.62 92 LEU A C 1
ATOM 652 O O . LEU A 1 92 ? 3.585 6.035 -13.608 1.00 93.62 92 LEU A O 1
ATOM 656 N N . ASP A 1 93 ? 2.465 7.986 -13.726 1.00 93.31 93 ASP A N 1
ATOM 657 C CA . ASP A 1 93 ? 2.772 8.291 -15.129 1.00 93.31 93 ASP A CA 1
ATOM 658 C C . ASP A 1 93 ? 4.281 8.258 -15.418 1.00 93.31 93 ASP A C 1
ATOM 660 O O . ASP A 1 93 ? 4.717 7.727 -16.441 1.00 93.31 93 ASP A O 1
ATOM 664 N N . GLU A 1 94 ? 5.103 8.791 -14.510 1.00 91.12 94 GLU A N 1
ATOM 665 C CA . GLU A 1 94 ? 6.565 8.786 -14.640 1.00 91.12 94 GLU A CA 1
ATOM 666 C C . GLU A 1 94 ? 7.175 7.386 -14.477 1.00 91.12 94 GLU A C 1
ATOM 668 O O . GLU A 1 94 ? 8.216 7.082 -15.069 1.00 91.12 94 GLU A O 1
ATOM 673 N N . SER A 1 95 ? 6.544 6.524 -13.679 1.00 91.31 95 SER A N 1
ATOM 674 C CA . SER A 1 95 ? 7.059 5.195 -13.344 1.00 91.31 95 SER A CA 1
ATOM 675 C C . SER A 1 95 ? 6.763 4.131 -14.404 1.00 91.31 95 SER A C 1
ATOM 677 O O . SER A 1 95 ? 7.608 3.273 -14.663 1.00 91.31 95 SER A O 1
ATOM 679 N N . MET A 1 96 ? 5.615 4.206 -15.085 1.00 92.44 96 MET A N 1
ATOM 680 C CA . MET A 1 96 ? 5.203 3.189 -16.062 1.00 92.44 96 MET A CA 1
ATOM 681 C C . MET A 1 96 ? 6.201 3.011 -17.220 1.00 92.44 96 MET A C 1
ATOM 683 O O . MET A 1 96 ? 6.553 1.865 -17.522 1.00 92.44 96 MET A O 1
ATOM 687 N N . PRO A 1 97 ? 6.764 4.082 -17.821 1.00 91.50 97 PRO A N 1
ATOM 688 C CA . PRO A 1 97 ? 7.807 3.943 -18.833 1.00 91.50 97 PRO A CA 1
ATOM 689 C C . PRO A 1 97 ? 9.080 3.269 -18.313 1.00 91.50 97 PRO A C 1
ATOM 691 O O . PRO A 1 97 ? 9.752 2.582 -19.083 1.00 91.50 97 PRO A O 1
ATOM 694 N N . LEU A 1 98 ? 9.408 3.417 -17.020 1.00 88.75 98 LEU A N 1
ATOM 695 C CA . LEU A 1 98 ? 10.541 2.711 -16.410 1.00 88.75 98 LEU A CA 1
ATOM 696 C C . LEU A 1 98 ? 10.303 1.200 -16.400 1.00 88.75 98 LEU A C 1
ATOM 698 O O . LEU A 1 98 ? 11.253 0.448 -16.555 1.00 88.75 98 LEU A O 1
ATOM 702 N N . ALA A 1 99 ? 9.050 0.754 -16.292 1.00 89.00 99 ALA A N 1
ATOM 703 C CA . ALA A 1 99 ? 8.666 -0.652 -16.403 1.00 89.00 99 ALA A CA 1
ATOM 704 C C . ALA A 1 99 ? 8.441 -1.123 -17.858 1.00 89.00 99 ALA A C 1
ATOM 706 O O . ALA A 1 99 ? 8.113 -2.289 -18.080 1.00 89.00 99 ALA A O 1
ATOM 707 N N . GLY A 1 100 ? 8.622 -0.250 -18.858 1.00 91.38 100 GLY A N 1
ATOM 708 C CA . GLY A 1 100 ? 8.347 -0.554 -20.266 1.00 91.38 100 GLY A CA 1
ATOM 709 C C . GLY A 1 100 ? 6.856 -0.561 -20.634 1.00 91.38 100 GLY A C 1
ATOM 710 O O . GLY A 1 100 ? 6.487 -1.165 -21.641 1.00 91.38 100 GLY A O 1
ATOM 711 N N . LEU A 1 101 ? 6.011 0.090 -19.831 1.00 92.81 101 LEU A N 1
ATOM 712 C CA . LEU A 1 101 ? 4.564 0.208 -20.031 1.00 92.81 101 LEU A CA 1
ATOM 713 C C . LEU A 1 101 ? 4.181 1.596 -20.567 1.00 92.81 101 LEU A C 1
ATOM 715 O O . LEU A 1 101 ? 4.972 2.541 -20.503 1.00 92.81 101 LEU A O 1
ATOM 719 N N . SER A 1 102 ? 2.969 1.720 -21.115 1.00 94.56 102 SER A N 1
ATOM 720 C CA . SER A 1 102 ? 2.433 3.010 -21.556 1.00 94.56 102 SER A CA 1
ATOM 721 C C . SER A 1 102 ? 1.907 3.799 -20.361 1.00 94.56 102 SER A C 1
ATOM 723 O O . SER A 1 102 ? 1.214 3.236 -19.523 1.00 94.56 102 SER A O 1
ATOM 725 N N . ALA A 1 103 ? 2.159 5.108 -20.311 1.00 93.19 103 ALA A N 1
ATOM 726 C CA . ALA A 1 103 ? 1.499 5.978 -19.331 1.00 93.19 103 ALA A CA 1
ATOM 727 C C . ALA A 1 103 ? -0.027 6.047 -19.554 1.00 93.19 103 ALA A C 1
ATOM 729 O O . ALA A 1 103 ? -0.780 6.269 -18.616 1.00 93.19 103 ALA A O 1
ATOM 730 N N . ASP A 1 104 ? -0.503 5.772 -20.776 1.00 93.69 104 ASP A N 1
ATOM 731 C CA . ASP A 1 104 ? -1.942 5.718 -21.075 1.00 93.69 104 ASP A CA 1
ATOM 732 C C . ASP A 1 104 ? -2.674 4.600 -20.297 1.00 93.69 104 ASP A C 1
ATOM 734 O O . ASP A 1 104 ? -3.898 4.640 -20.171 1.00 93.69 104 ASP A O 1
ATOM 738 N N . ASP A 1 105 ? -1.938 3.625 -19.751 1.00 95.06 105 ASP A N 1
ATOM 739 C CA . ASP A 1 105 ? -2.478 2.510 -18.968 1.00 95.06 105 ASP A CA 1
ATOM 740 C C . ASP A 1 105 ? -2.629 2.857 -17.463 1.00 95.06 105 ASP A C 1
ATOM 742 O O . ASP A 1 105 ? -2.991 1.994 -16.658 1.00 95.06 105 ASP A O 1
ATOM 746 N N . ALA A 1 106 ? -2.348 4.101 -17.045 1.00 93.81 106 ALA A N 1
ATOM 747 C CA . ALA A 1 106 ? -2.326 4.508 -15.635 1.00 93.81 106 ALA A CA 1
ATOM 748 C C . ALA A 1 106 ? -3.665 4.286 -14.913 1.00 93.81 106 ALA A C 1
ATOM 750 O O . ALA A 1 106 ? -3.691 3.744 -13.806 1.00 93.81 106 ALA A O 1
ATOM 751 N N . GLU A 1 107 ? -4.788 4.638 -15.545 1.00 93.50 107 GLU A N 1
ATOM 752 C CA . GLU A 1 107 ? -6.124 4.433 -14.965 1.00 93.50 107 GLU A CA 1
ATOM 753 C C . GLU A 1 107 ? -6.451 2.949 -14.767 1.00 93.50 107 GLU A C 1
ATOM 755 O O . GLU A 1 107 ? -6.925 2.545 -13.703 1.00 93.50 107 GLU A O 1
ATOM 760 N N . GLU A 1 108 ? -6.125 2.111 -15.754 1.00 94.62 108 GLU A N 1
ATOM 761 C CA . GLU A 1 108 ? -6.279 0.661 -15.623 1.00 94.62 108 GLU A CA 1
ATOM 762 C C . GLU A 1 108 ? -5.380 0.120 -14.503 1.00 94.62 108 GLU A C 1
ATOM 764 O O . GLU A 1 108 ? -5.820 -0.719 -13.713 1.00 94.62 108 GLU A O 1
ATOM 769 N N . CYS A 1 109 ? -4.161 0.653 -14.349 1.00 95.31 109 CYS A N 1
ATOM 770 C CA . CYS A 1 109 ? -3.281 0.213 -13.274 1.00 95.31 109 CYS A CA 1
ATOM 771 C C . CYS A 1 109 ? -3.820 0.538 -11.881 1.00 95.31 109 CYS A C 1
ATOM 773 O O . CYS A 1 109 ? -3.738 -0.313 -10.997 1.00 95.31 109 CYS A O 1
ATOM 775 N N . LYS A 1 110 ? -4.415 1.719 -11.670 1.00 95.69 110 LYS A N 1
ATOM 776 C CA . LYS A 1 110 ? -5.054 2.066 -10.387 1.00 95.69 110 LYS A CA 1
ATOM 777 C C . LYS A 1 110 ? -6.141 1.057 -10.019 1.00 95.69 110 LYS A C 1
ATOM 779 O O . LYS A 1 110 ? -6.166 0.569 -8.889 1.00 95.69 110 LYS A O 1
ATOM 784 N N . SER A 1 111 ? -6.992 0.696 -10.983 1.00 95.50 111 SER A N 1
ATOM 785 C CA . SER A 1 111 ? -8.029 -0.322 -10.786 1.00 95.50 111 SER A CA 1
ATOM 786 C C . SER A 1 111 ? -7.428 -1.679 -10.418 1.00 95.50 111 SER A C 1
ATOM 788 O O . SER A 1 111 ? -7.847 -2.293 -9.436 1.00 95.50 111 SER A O 1
ATOM 790 N N . LEU A 1 112 ? -6.417 -2.130 -11.167 1.00 96.12 112 LEU A N 1
ATOM 791 C CA . LEU A 1 112 ? -5.752 -3.413 -10.930 1.00 96.12 112 LEU A CA 1
ATOM 792 C C . LEU A 1 112 ? -5.037 -3.451 -9.573 1.00 96.12 112 LEU A C 1
ATOM 794 O O . LEU A 1 112 ? -5.083 -4.470 -8.892 1.00 96.12 112 LEU A O 1
ATOM 798 N N . ILE A 1 113 ? -4.409 -2.353 -9.139 1.00 96.38 113 ILE A N 1
ATOM 799 C CA . ILE A 1 113 ? -3.796 -2.261 -7.804 1.00 96.38 113 ILE A CA 1
ATOM 800 C C . ILE A 1 113 ? -4.849 -2.530 -6.721 1.00 96.38 113 ILE A C 1
ATOM 802 O O . ILE A 1 113 ? -4.601 -3.328 -5.816 1.00 96.38 113 ILE A O 1
ATOM 806 N N . ILE A 1 114 ? -6.028 -1.908 -6.821 1.00 97.06 114 ILE A N 1
ATOM 807 C CA . ILE A 1 114 ? -7.118 -2.120 -5.859 1.00 97.06 114 ILE A CA 1
ATOM 808 C C . ILE A 1 114 ? -7.661 -3.549 -5.924 1.00 97.06 114 ILE A C 1
ATOM 810 O O . ILE A 1 114 ? -7.874 -4.152 -4.874 1.00 97.06 114 ILE A O 1
ATOM 814 N N . GLU A 1 115 ? -7.850 -4.110 -7.120 1.00 95.75 115 GLU A N 1
ATOM 815 C CA . GLU A 1 115 ? -8.294 -5.500 -7.291 1.00 95.75 115 GLU A CA 1
ATOM 816 C C . GLU A 1 115 ? -7.323 -6.485 -6.619 1.00 95.75 115 GLU A C 1
ATOM 818 O O . GLU A 1 115 ? -7.741 -7.341 -5.836 1.00 95.75 115 GLU A O 1
ATOM 823 N N . HIS A 1 116 ? -6.017 -6.322 -6.850 1.00 96.38 116 HIS A N 1
ATOM 824 C CA . HIS A 1 116 ? -4.987 -7.170 -6.246 1.00 96.38 116 HIS A CA 1
ATOM 825 C C . HIS A 1 116 ? -4.916 -7.003 -4.725 1.00 96.38 116 HIS A C 1
ATOM 827 O O . HIS A 1 116 ? -4.804 -7.998 -4.012 1.00 96.38 116 HIS A O 1
ATOM 833 N N . LEU A 1 117 ? -5.047 -5.779 -4.201 1.00 96.44 117 LEU A N 1
ATOM 834 C CA . LEU A 1 117 ? -5.141 -5.549 -2.754 1.00 96.44 117 LEU A CA 1
ATOM 835 C C . LEU A 1 117 ? -6.354 -6.261 -2.146 1.00 96.44 117 LEU A C 1
ATOM 837 O O . LEU A 1 117 ? -6.221 -6.979 -1.157 1.00 96.44 117 LEU A O 1
ATOM 841 N N . GLN A 1 118 ? -7.529 -6.135 -2.761 1.00 95.81 118 GLN A N 1
ATOM 842 C CA . GLN A 1 118 ? -8.732 -6.845 -2.318 1.00 95.81 118 GLN A CA 1
ATOM 843 C C . GLN A 1 118 ? -8.553 -8.369 -2.360 1.00 95.81 118 GLN A C 1
ATOM 845 O O . GLN A 1 118 ? -9.074 -9.071 -1.492 1.00 95.81 118 GLN A O 1
ATOM 850 N N . ALA A 1 119 ? -7.800 -8.888 -3.333 1.00 95.75 119 ALA A N 1
ATOM 851 C CA . ALA A 1 119 ? -7.470 -10.305 -3.410 1.00 95.75 119 ALA A CA 1
ATOM 852 C C . ALA A 1 119 ? -6.517 -10.749 -2.285 1.00 95.75 119 ALA A C 1
ATOM 854 O O . ALA A 1 119 ? -6.768 -11.779 -1.658 1.00 95.75 119 ALA A O 1
ATOM 855 N N . TYR A 1 120 ? -5.465 -9.979 -1.979 1.00 95.88 120 TYR A N 1
ATOM 856 C CA . TYR A 1 120 ? -4.512 -10.314 -0.909 1.00 95.88 120 TYR A CA 1
ATOM 857 C C . TYR A 1 120 ? -5.148 -10.347 0.476 1.00 95.88 120 TYR A C 1
ATOM 859 O O . TYR A 1 120 ? -4.782 -11.186 1.298 1.00 95.88 120 TYR A O 1
ATOM 867 N N . PHE A 1 121 ? -6.118 -9.470 0.714 1.00 96.00 121 PHE A N 1
ATOM 8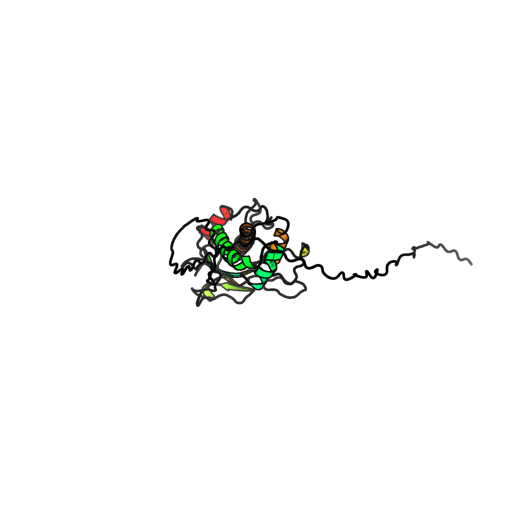68 C CA . PHE A 1 121 ? -6.850 -9.39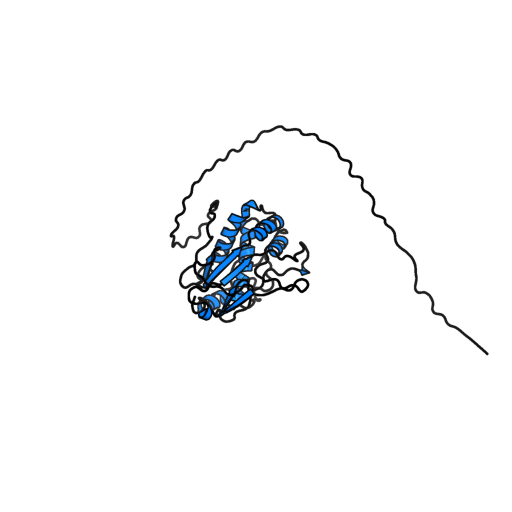6 1.972 1.00 96.00 121 PHE A CA 1
ATOM 869 C C . PHE A 1 121 ? -8.244 -10.037 1.892 1.00 96.00 121 PHE A C 1
ATOM 871 O O . PHE A 1 121 ? -9.142 -9.720 2.674 1.00 96.00 121 PHE A O 1
ATOM 878 N N . SER A 1 122 ? -8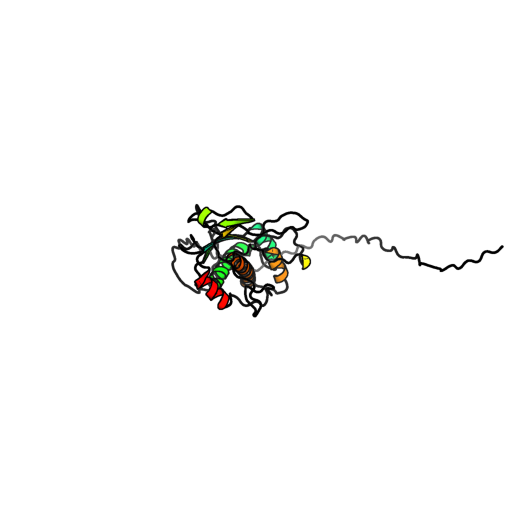.459 -10.938 0.931 1.00 95.44 122 SER A N 1
ATOM 879 C CA . SER A 1 122 ? -9.762 -11.570 0.744 1.00 95.44 122 SER A CA 1
ATOM 880 C C . SER A 1 122 ? -10.201 -12.319 2.005 1.00 95.44 122 SER A C 1
ATOM 882 O O . SER A 1 122 ? -9.475 -13.157 2.538 1.00 95.44 122 SER A O 1
ATOM 884 N N . GLY A 1 123 ? -11.414 -12.017 2.474 1.00 93.94 123 GLY A N 1
ATOM 885 C CA . GLY A 1 123 ? -11.977 -12.595 3.695 1.00 93.94 123 GLY A CA 1
ATOM 886 C C . GLY A 1 123 ? -11.574 -11.883 4.987 1.00 93.94 123 GLY A C 1
ATOM 887 O O . GLY A 1 123 ? -12.042 -12.306 6.038 1.00 93.94 123 GLY A O 1
ATOM 888 N N . MET A 1 124 ? -10.765 -10.822 4.913 1.00 95.75 124 MET A N 1
ATOM 889 C CA . MET A 1 124 ? -10.380 -9.994 6.057 1.00 95.75 124 MET A CA 1
ATOM 890 C C . MET A 1 124 ? -11.242 -8.735 6.162 1.00 95.75 124 MET A C 1
ATOM 892 O O . MET A 1 124 ? -11.695 -8.199 5.149 1.00 95.75 124 MET A O 1
ATOM 896 N N . ASP A 1 125 ? -11.441 -8.241 7.387 1.00 95.69 125 ASP A N 1
ATOM 897 C CA . ASP A 1 125 ? -12.218 -7.026 7.667 1.00 95.69 125 ASP A CA 1
ATOM 898 C C . ASP A 1 125 ? -11.410 -5.756 7.351 1.00 95.69 125 ASP A C 1
ATOM 900 O O . ASP A 1 125 ? -11.116 -4.933 8.219 1.00 95.69 125 ASP A O 1
ATOM 904 N N . ILE A 1 126 ? -11.057 -5.590 6.077 1.00 95.56 126 ILE A N 1
ATOM 905 C CA . ILE A 1 126 ? -10.320 -4.449 5.530 1.00 95.56 126 ILE A CA 1
ATOM 906 C C . ILE A 1 126 ? -10.943 -4.008 4.202 1.00 95.56 126 ILE A C 1
ATOM 908 O O . ILE A 1 126 ? -11.455 -4.818 3.428 1.00 95.56 126 ILE A O 1
ATOM 912 N N . SER A 1 127 ? -10.933 -2.706 3.932 1.00 96.06 127 SER A N 1
ATOM 913 C CA . SER A 1 127 ? -11.436 -2.144 2.681 1.00 96.06 127 SER A CA 1
ATOM 914 C C . SER A 1 127 ? -10.527 -1.052 2.135 1.00 96.06 127 SER A C 1
ATOM 916 O O . SER A 1 127 ? -9.885 -0.315 2.883 1.00 96.06 127 SER A O 1
ATOM 918 N N . PHE A 1 128 ? -10.504 -0.946 0.807 1.00 96.44 128 PHE A N 1
ATOM 919 C CA . PHE A 1 128 ? -9.627 -0.051 0.060 1.00 96.44 128 PHE A CA 1
ATOM 920 C C . PHE A 1 128 ? -10.444 0.896 -0.811 1.00 96.44 128 PHE A C 1
ATOM 922 O O . PHE A 1 128 ? -11.467 0.499 -1.379 1.00 96.44 128 PHE A O 1
ATOM 929 N N . CYS A 1 129 ? -9.971 2.132 -0.937 1.00 96.19 129 CYS A N 1
ATOM 930 C CA . CYS A 1 129 ? -10.528 3.137 -1.833 1.00 96.19 129 CYS A CA 1
ATOM 931 C C . CYS A 1 129 ? -9.410 4.056 -2.341 1.00 96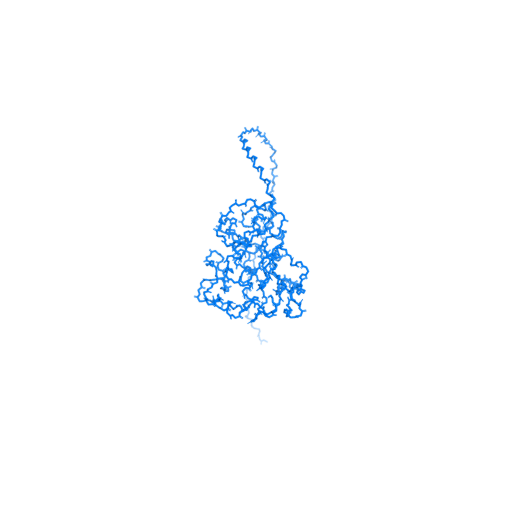.19 129 CYS A C 1
ATOM 933 O O . CYS A 1 129 ? -8.496 4.371 -1.581 1.00 96.19 129 CYS A O 1
ATOM 935 N N . THR A 1 130 ? -9.491 4.525 -3.586 1.00 96.06 130 THR A N 1
ATOM 936 C CA . THR A 1 130 ? -8.594 5.571 -4.124 1.00 96.06 130 THR A CA 1
ATOM 937 C C . THR A 1 130 ? -9.129 6.987 -3.922 1.00 96.06 130 THR A C 1
ATOM 939 O O . THR A 1 130 ? -8.564 7.943 -4.444 1.00 96.06 130 THR A O 1
ATOM 942 N N . GLU A 1 131 ? -10.221 7.145 -3.179 1.00 94.88 131 GLU A N 1
ATOM 943 C CA . GLU A 1 131 ? -10.694 8.444 -2.704 1.00 94.88 131 GLU A CA 1
ATOM 944 C C . GLU A 1 131 ? -10.719 8.473 -1.177 1.00 94.88 131 GLU A C 1
ATOM 946 O O . GLU A 1 131 ? -11.091 7.466 -0.564 1.00 94.88 131 GLU A O 1
ATOM 951 N N . PRO A 1 132 ? -10.406 9.626 -0.558 1.00 95.31 132 PRO A N 1
ATOM 952 C CA . PRO A 1 132 ? -10.561 9.813 0.876 1.00 95.31 132 PRO A CA 1
ATOM 953 C C . PRO A 1 132 ? -11.990 9.529 1.348 1.00 95.31 132 PRO A C 1
ATOM 955 O O . PRO A 1 132 ? -12.970 9.881 0.684 1.00 95.31 132 PRO A O 1
ATOM 958 N N . LEU A 1 133 ? -12.131 8.973 2.553 1.00 93.81 133 LEU A N 1
ATOM 959 C CA . LEU A 1 133 ? -13.441 8.780 3.169 1.00 93.81 133 LEU A CA 1
ATOM 960 C C . LEU A 1 133 ? -14.143 10.130 3.362 1.00 93.81 133 LEU A C 1
ATOM 962 O O . LEU A 1 133 ? -13.634 11.025 4.038 1.00 93.81 133 LEU A O 1
ATOM 966 N N . SER A 1 134 ? -15.344 10.273 2.797 1.00 94.12 134 SER A N 1
ATOM 967 C CA . SER A 1 134 ? -16.134 11.501 2.923 1.00 94.12 134 SER A CA 1
ATOM 968 C C . SER A 1 134 ? -16.454 11.807 4.390 1.00 94.12 134 SER A C 1
ATOM 970 O O . SER A 1 134 ? -17.045 10.987 5.091 1.00 94.12 134 SER A O 1
ATOM 972 N N . GLY A 1 135 ? -16.040 12.987 4.865 1.00 93.81 135 GLY A N 1
ATOM 973 C CA . GLY A 1 135 ? -16.151 13.368 6.280 1.00 93.81 135 GLY A CA 1
ATOM 974 C C . GLY A 1 135 ? -15.241 12.570 7.223 1.00 93.81 135 GLY A C 1
ATOM 975 O O . GLY A 1 135 ? -15.369 12.698 8.439 1.00 93.81 135 GLY A O 1
ATOM 976 N N . GLY A 1 136 ? -14.344 11.750 6.675 1.00 93.81 136 GLY A N 1
ATOM 977 C CA . GLY A 1 136 ? -13.376 10.971 7.422 1.00 93.81 136 GLY A CA 1
ATOM 978 C C . GLY A 1 136 ? -12.278 11.825 8.042 1.00 93.81 136 GLY A C 1
ATOM 979 O O . GLY A 1 136 ? -12.034 12.967 7.648 1.00 93.81 136 GLY A O 1
ATOM 980 N N . THR A 1 137 ? -11.584 11.234 9.004 1.00 94.75 137 THR A N 1
ATOM 981 C CA . THR A 1 137 ? -10.438 11.834 9.687 1.00 94.75 137 THR A CA 1
ATOM 982 C C . THR A 1 137 ? -9.220 10.929 9.540 1.00 94.75 137 THR A C 1
ATOM 984 O O . THR A 1 137 ? -9.315 9.709 9.604 1.00 94.75 137 THR A O 1
ATOM 987 N N . THR A 1 138 ? -8.059 11.534 9.335 1.00 93.81 138 THR A N 1
ATOM 988 C CA . THR A 1 138 ? -6.769 10.843 9.262 1.00 93.81 138 THR A CA 1
ATOM 989 C C . THR A 1 138 ? -5.739 11.695 10.017 1.00 93.81 138 THR A C 1
ATOM 991 O O . THR A 1 138 ? -5.944 12.915 10.127 1.00 93.81 138 THR A O 1
ATOM 994 N N . PRO A 1 139 ? -4.680 11.114 10.610 1.00 91.75 139 PRO A N 1
ATOM 995 C CA . PRO A 1 139 ? -3.593 11.889 11.200 1.00 91.75 139 PRO A CA 1
ATOM 996 C C . PRO A 1 139 ? -2.971 12.877 10.199 1.00 91.75 139 PRO A C 1
ATOM 998 O O . PRO A 1 139 ? -3.160 12.745 8.991 1.00 91.75 139 PRO A O 1
ATOM 1001 N N . PRO A 1 140 ? -2.167 13.852 10.655 1.00 92.12 140 PRO A N 1
ATOM 1002 C CA . PRO A 1 140 ? -1.237 14.552 9.771 1.00 92.12 140 PRO A CA 1
ATOM 1003 C C . PRO A 1 140 ? -0.341 13.574 8.990 1.00 92.12 140 PRO A C 1
ATOM 1005 O O . PRO A 1 140 ? 0.008 12.516 9.512 1.00 92.12 140 PRO A O 1
ATOM 1008 N N . THR A 1 141 ? 0.072 13.945 7.780 1.00 88.00 141 THR A N 1
ATOM 1009 C CA . THR A 1 141 ? 1.022 13.174 6.960 1.00 88.00 141 THR A CA 1
ATOM 1010 C C . THR A 1 141 ? 2.280 12.798 7.752 1.00 88.00 141 THR A C 1
ATOM 1012 O O . THR A 1 141 ? 2.788 13.602 8.544 1.00 88.00 141 THR A O 1
ATOM 1015 N N . ALA A 1 142 ? 2.762 11.569 7.554 1.00 85.50 142 ALA A N 1
ATOM 1016 C CA . ALA A 1 142 ? 3.876 10.964 8.276 1.00 85.50 142 ALA A CA 1
ATOM 1017 C C . ALA A 1 142 ? 3.727 11.017 9.798 1.00 85.50 142 ALA A C 1
ATOM 1019 O O . ALA A 1 142 ? 4.654 11.369 10.544 1.00 85.50 142 ALA A O 1
ATOM 1020 N N . SER A 1 143 ? 2.532 10.663 10.265 1.00 89.38 143 SER A N 1
ATOM 1021 C CA . SER A 1 143 ? 2.241 10.491 11.683 1.00 89.38 143 SER A CA 1
ATOM 1022 C C . SER A 1 143 ? 1.215 9.388 11.928 1.00 89.38 143 SER A C 1
ATOM 1024 O O . SER A 1 143 ? 0.551 8.905 11.010 1.00 89.38 143 SER A O 1
ATOM 1026 N N . THR A 1 144 ? 1.090 9.005 13.197 1.00 92.19 144 THR A N 1
ATOM 1027 C CA . THR A 1 144 ? 0.045 8.105 13.682 1.00 92.19 144 THR A CA 1
ATOM 1028 C C . THR A 1 144 ? -0.716 8.759 14.823 1.00 92.19 144 THR A C 1
ATOM 1030 O O . THR A 1 144 ? -0.185 9.601 15.557 1.00 92.19 144 THR A O 1
ATOM 1033 N N . GLN A 1 145 ? -1.983 8.387 14.973 1.00 93.44 145 GLN A N 1
ATOM 1034 C CA . GLN A 1 145 ? -2.808 8.754 16.121 1.00 93.44 145 GLN A CA 1
ATOM 1035 C C . GLN A 1 145 ? -3.711 7.586 16.489 1.00 93.44 145 GLN A C 1
ATOM 1037 O O . GLN A 1 145 ? -4.158 6.845 15.620 1.00 93.44 145 GLN A O 1
ATOM 1042 N N . SER A 1 146 ? -4.037 7.442 17.772 1.00 93.69 146 SER A N 1
ATOM 1043 C CA . SER A 1 146 ? -4.968 6.401 18.210 1.00 93.69 146 SER A CA 1
ATOM 1044 C C . SER A 1 146 ? -6.318 6.553 17.503 1.00 93.69 146 SER A C 1
ATOM 1046 O O . SER A 1 146 ? -6.853 7.661 17.442 1.00 93.69 146 SER A O 1
ATOM 1048 N N . ALA A 1 147 ? -6.925 5.459 17.044 1.00 91.88 147 ALA A N 1
ATOM 1049 C CA . ALA A 1 147 ? -8.232 5.505 16.381 1.00 91.88 147 ALA A CA 1
ATOM 1050 C C . ALA A 1 147 ? -9.304 6.215 17.236 1.00 91.88 147 ALA A C 1
ATOM 1052 O O . ALA A 1 147 ? -10.108 7.006 16.742 1.00 91.88 147 ALA A O 1
ATOM 1053 N N . SER A 1 148 ? -9.248 6.028 18.559 1.00 91.75 148 SER A N 1
ATOM 1054 C CA . SER A 1 148 ? -10.149 6.671 19.522 1.00 91.75 148 SER A CA 1
ATOM 1055 C C . SER A 1 148 ? -10.067 8.204 19.544 1.00 91.75 148 SER A C 1
ATOM 1057 O O . SER A 1 148 ? -11.055 8.843 19.903 1.00 91.75 148 SER A O 1
ATOM 1059 N N . SER A 1 149 ? -8.937 8.811 19.159 1.00 93.44 149 SER A N 1
ATOM 1060 C CA . SER A 1 149 ? -8.794 10.274 19.101 1.00 93.44 149 SER A CA 1
ATOM 1061 C C . SER A 1 149 ? -9.315 10.879 17.800 1.00 93.44 149 SER A C 1
ATOM 1063 O O . SER A 1 149 ? -9.644 12.062 17.775 1.00 93.44 149 SER A O 1
ATOM 1065 N N . LEU A 1 150 ? -9.400 10.082 16.733 1.00 91.12 150 LEU A N 1
ATOM 1066 C CA . LEU A 1 150 ? -9.898 10.504 15.421 1.00 91.12 150 LEU A CA 1
ATOM 1067 C C . LEU A 1 150 ? -11.410 10.296 15.272 1.00 91.12 150 LEU A C 1
ATOM 1069 O O . LEU A 1 150 ? -12.041 10.967 14.452 1.00 91.12 150 LEU A O 1
ATOM 1073 N N . GLY A 1 151 ? -11.993 9.427 16.100 1.00 89.31 151 GLY A N 1
ATOM 1074 C CA . GLY A 1 151 ? -13.422 9.131 16.110 1.00 89.31 151 GLY A CA 1
ATOM 1075 C C . GLY A 1 151 ? -13.812 8.007 15.140 1.00 89.31 151 GLY A C 1
ATOM 1076 O O . GLY A 1 151 ? -12.951 7.373 14.537 1.00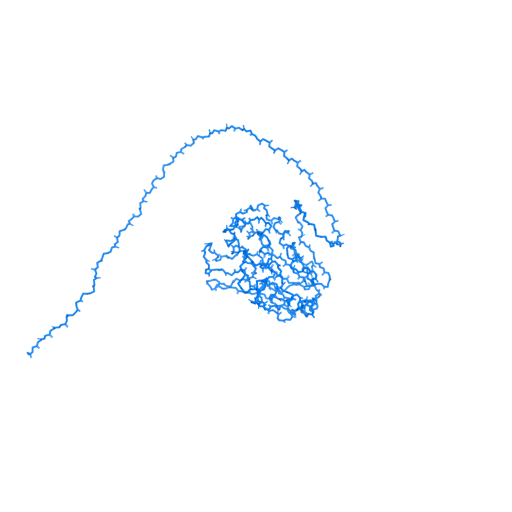 89.31 151 GLY A O 1
ATOM 1077 N N . PRO A 1 152 ? -15.121 7.742 14.975 1.00 87.88 152 PRO A N 1
ATOM 1078 C CA . PRO A 1 152 ? -15.626 6.563 14.258 1.00 87.88 152 PRO A CA 1
ATOM 1079 C C . PRO A 1 152 ? -15.427 6.612 12.734 1.00 87.88 152 PRO A C 1
ATOM 1081 O O . PRO A 1 152 ? -15.709 5.642 12.038 1.00 87.88 152 PRO A O 1
ATOM 1084 N N . THR A 1 153 ? -14.995 7.752 12.200 1.00 91.50 153 THR A N 1
ATOM 1085 C CA . THR A 1 153 ? -14.745 7.968 10.769 1.00 91.50 153 THR A CA 1
ATOM 1086 C C . THR A 1 153 ? -13.252 8.027 10.456 1.00 91.50 153 THR A C 1
ATOM 1088 O O . THR A 1 153 ? -12.858 8.555 9.416 1.00 91.50 153 THR A O 1
ATOM 1091 N N . GLY A 1 154 ? -12.420 7.521 11.366 1.00 93.81 154 GLY A N 1
ATOM 1092 C CA . GLY A 1 154 ? -10.994 7.372 11.145 1.00 93.81 154 GLY A CA 1
ATOM 1093 C C . GLY A 1 154 ? -10.685 6.399 9.997 1.00 93.81 154 GLY A C 1
ATOM 1094 O O . GLY A 1 154 ? -11.362 5.379 9.855 1.00 93.81 154 GLY A O 1
ATOM 1095 N N . TYR A 1 155 ? -9.675 6.703 9.183 1.00 94.88 155 TYR A N 1
ATOM 1096 C CA . TYR A 1 155 ? -9.177 5.817 8.123 1.00 94.88 155 TYR A CA 1
ATOM 1097 C C . TYR A 1 155 ? -7.668 5.993 7.924 1.00 94.88 155 TYR A C 1
ATOM 1099 O O . TYR A 1 155 ? -7.149 7.094 8.110 1.00 94.88 155 TYR A O 1
ATOM 1107 N N . ASN A 1 156 ? -6.970 4.922 7.541 1.00 95.00 156 ASN A N 1
ATOM 1108 C CA . ASN A 1 156 ? -5.540 4.982 7.240 1.00 95.00 156 ASN A CA 1
ATOM 1109 C C . ASN A 1 156 ? -5.301 5.532 5.840 1.00 95.00 156 ASN A C 1
ATOM 1111 O O . ASN A 1 156 ? -6.167 5.458 4.965 1.00 95.00 156 ASN A O 1
ATOM 1115 N N . THR A 1 157 ? -4.103 6.041 5.601 1.00 94.62 157 THR A N 1
ATOM 1116 C CA . THR A 1 157 ? -3.653 6.456 4.273 1.00 94.62 157 THR A CA 1
ATOM 1117 C C . THR A 1 157 ? -2.292 5.849 3.984 1.00 94.62 157 THR A C 1
ATOM 1119 O O . THR A 1 157 ? -1.395 5.944 4.819 1.00 94.62 157 THR A O 1
ATOM 1122 N N . ILE A 1 158 ? -2.160 5.238 2.807 1.00 93.50 158 ILE A N 1
ATOM 1123 C CA . ILE A 1 158 ? -0.878 4.801 2.262 1.00 93.50 158 ILE A CA 1
ATOM 1124 C C . ILE A 1 158 ? -0.680 5.398 0.874 1.00 93.50 158 ILE A C 1
ATOM 1126 O O . ILE A 1 158 ? -1.484 5.201 -0.040 1.00 93.50 158 ILE A O 1
ATOM 1130 N N . GLY A 1 159 ? 0.396 6.157 0.743 1.00 91.94 159 GLY A N 1
ATOM 1131 C CA . GLY A 1 159 ? 0.761 6.854 -0.469 1.00 91.94 159 GLY A CA 1
ATOM 1132 C C . GLY A 1 159 ? 1.637 6.021 -1.384 1.00 91.94 159 GLY A C 1
ATOM 1133 O O . GLY A 1 159 ? 2.452 5.211 -0.938 1.00 91.94 159 GLY A O 1
ATOM 1134 N N . LEU A 1 160 ? 1.476 6.245 -2.682 1.00 91.88 160 LEU A N 1
ATOM 1135 C CA . LEU A 1 160 ? 2.301 5.676 -3.734 1.00 91.88 160 LEU A CA 1
ATOM 1136 C C . LEU A 1 160 ? 2.980 6.827 -4.479 1.00 91.88 160 LEU A C 1
ATOM 1138 O O . LEU A 1 160 ? 2.335 7.538 -5.249 1.00 91.88 160 LEU A O 1
ATOM 1142 N N . TYR A 1 161 ? 4.274 7.015 -4.219 1.00 89.44 161 TYR A N 1
ATOM 1143 C CA . TYR A 1 161 ? 5.032 8.199 -4.628 1.00 89.44 161 TYR A CA 1
ATOM 1144 C C . TYR A 1 161 ? 6.313 7.838 -5.381 1.00 89.44 161 TYR A C 1
ATOM 1146 O O . TYR A 1 161 ? 6.871 6.751 -5.226 1.00 89.44 161 TYR A O 1
ATOM 1154 N N . SER A 1 162 ? 6.842 8.782 -6.152 1.00 86.12 162 SER A N 1
ATOM 1155 C CA . SER A 1 162 ? 8.210 8.724 -6.662 1.00 86.12 162 SER A CA 1
ATOM 1156 C C . SER A 1 162 ? 9.206 9.118 -5.570 1.00 86.12 162 SER A C 1
ATOM 1158 O O . SER A 1 162 ? 9.131 10.201 -4.990 1.00 86.12 162 SER A O 1
ATOM 1160 N N . LEU A 1 163 ? 10.211 8.276 -5.323 1.00 80.38 163 LEU A N 1
ATOM 1161 C CA . LEU A 1 163 ? 11.340 8.643 -4.474 1.00 80.38 163 LEU A CA 1
ATOM 1162 C C . LEU A 1 163 ? 12.205 9.678 -5.210 1.00 80.38 163 LEU A C 1
ATOM 1164 O O . LEU A 1 163 ? 12.891 9.346 -6.176 1.00 80.38 163 LEU A O 1
ATOM 1168 N N . ALA A 1 164 ? 12.204 10.934 -4.758 1.00 74.31 164 ALA A N 1
ATOM 1169 C CA . ALA A 1 164 ? 12.868 12.034 -5.472 1.00 74.31 164 ALA A CA 1
ATOM 1170 C C . ALA A 1 164 ? 14.397 11.867 -5.599 1.00 74.31 164 ALA A C 1
ATOM 1172 O O . ALA A 1 164 ? 15.012 12.392 -6.523 1.00 74.31 164 ALA A O 1
ATOM 1173 N N . SER A 1 165 ? 15.029 11.142 -4.670 1.00 69.44 165 SER A N 1
ATOM 1174 C CA . SER A 1 165 ? 16.468 10.841 -4.707 1.00 69.44 165 SER A CA 1
ATOM 1175 C C . SER A 1 165 ? 16.811 9.579 -5.499 1.00 69.44 165 SER A C 1
ATOM 1177 O O . SER A 1 165 ? 17.957 9.126 -5.458 1.00 69.44 165 SER A O 1
ATOM 1179 N N . TYR A 1 166 ? 15.823 8.961 -6.140 1.00 73.81 166 TYR A N 1
ATOM 1180 C CA . TYR A 1 166 ? 16.005 7.701 -6.828 1.00 73.81 166 TYR A CA 1
ATOM 1181 C C . TYR A 1 166 ? 16.875 7.856 -8.075 1.00 73.81 166 TYR A C 1
ATOM 1183 O O . TYR A 1 166 ? 16.695 8.771 -8.878 1.00 73.81 166 TYR A O 1
ATOM 1191 N N . ILE A 1 167 ? 17.826 6.938 -8.234 1.00 74.31 167 ILE A N 1
ATOM 1192 C CA . ILE A 1 167 ? 18.686 6.858 -9.411 1.00 74.31 167 ILE A CA 1
ATOM 1193 C C . ILE A 1 167 ? 18.488 5.461 -10.011 1.00 74.31 167 ILE A C 1
ATOM 1195 O O . ILE A 1 167 ? 18.923 4.490 -9.382 1.00 74.31 167 ILE A O 1
ATOM 1199 N N . PRO A 1 168 ? 17.877 5.348 -11.206 1.00 75.50 168 PRO A N 1
ATOM 1200 C CA . PRO A 1 168 ? 17.700 4.071 -11.895 1.00 75.50 168 PRO A CA 1
ATOM 1201 C C . PRO A 1 168 ? 18.997 3.260 -11.980 1.00 75.50 168 PRO A C 1
ATOM 1203 O O . PRO A 1 168 ? 20.070 3.809 -12.257 1.00 75.50 168 PRO A O 1
ATOM 1206 N N . GLY A 1 169 ? 18.917 1.955 -11.708 1.00 72.38 169 GLY A N 1
ATOM 1207 C CA . GLY A 1 169 ? 20.067 1.049 -11.693 1.00 72.38 169 GLY A CA 1
ATOM 1208 C C . GLY A 1 169 ? 21.018 1.195 -10.496 1.00 72.38 169 GLY A C 1
ATOM 1209 O O . GLY A 1 169 ? 22.055 0.524 -10.469 1.00 72.38 169 GLY A O 1
ATOM 1210 N N . ASN A 1 170 ? 20.709 2.038 -9.500 1.00 75.12 170 ASN A N 1
ATOM 1211 C CA . ASN A 1 170 ? 21.507 2.161 -8.280 1.00 75.12 170 ASN A CA 1
ATOM 1212 C C . ASN A 1 170 ? 20.837 1.484 -7.061 1.00 75.12 170 ASN A C 1
ATOM 1214 O O . ASN A 1 170 ? 19.979 2.089 -6.405 1.00 75.12 170 ASN A O 1
ATOM 1218 N N . PRO A 1 171 ? 21.286 0.277 -6.660 1.00 62.81 171 PRO A N 1
ATOM 1219 C CA . PRO A 1 171 ? 20.672 -0.474 -5.566 1.00 62.81 171 PRO A CA 1
ATOM 1220 C C . PRO A 1 171 ? 20.867 0.172 -4.188 1.00 62.81 171 PRO A C 1
ATOM 1222 O O . PRO A 1 171 ? 20.159 -0.182 -3.252 1.00 62.81 171 PRO A O 1
ATOM 1225 N N . SER A 1 172 ? 21.781 1.141 -4.025 1.00 60.62 172 SER A N 1
ATOM 1226 C CA . SER A 1 172 ? 21.976 1.820 -2.733 1.00 60.62 172 SER A CA 1
ATOM 1227 C C . SER A 1 172 ? 20.802 2.722 -2.330 1.00 60.62 172 SER A C 1
ATOM 1229 O O . SER A 1 172 ? 20.831 3.303 -1.249 1.00 60.62 172 SER A O 1
ATOM 1231 N N . THR A 1 173 ? 19.809 2.877 -3.207 1.00 63.12 173 THR A N 1
ATOM 1232 C CA . THR A 1 173 ? 18.585 3.661 -2.982 1.00 63.12 173 THR A CA 1
ATOM 1233 C C . THR A 1 173 ? 17.330 2.786 -2.868 1.00 63.12 173 THR A C 1
ATOM 1235 O O . THR A 1 173 ? 16.226 3.314 -2.803 1.00 63.12 173 THR A O 1
ATOM 1238 N N . ALA A 1 174 ? 17.487 1.456 -2.843 1.00 60.66 174 ALA A N 1
ATOM 1239 C CA . ALA A 1 174 ? 16.395 0.490 -2.956 1.00 60.66 174 ALA A CA 1
ATOM 1240 C C . ALA A 1 174 ? 15.644 0.271 -1.631 1.00 60.66 174 ALA A C 1
ATOM 1242 O O . ALA A 1 174 ? 15.829 -0.741 -0.956 1.00 60.66 174 ALA A O 1
ATOM 1243 N N . GLN A 1 175 ? 14.795 1.224 -1.261 1.00 73.75 175 GLN A N 1
ATOM 1244 C CA . GLN A 1 175 ? 13.698 0.993 -0.322 1.00 73.75 175 GLN A CA 1
ATOM 1245 C C . GLN A 1 175 ? 12.400 0.979 -1.129 1.00 73.75 175 GLN A C 1
ATOM 1247 O O . GLN A 1 175 ? 12.181 1.883 -1.931 1.00 73.75 175 GLN A O 1
ATOM 1252 N N . TYR A 1 176 ? 11.585 -0.067 -0.974 1.00 76.88 176 TYR A N 1
ATOM 1253 C CA . TYR A 1 176 ? 10.328 -0.211 -1.720 1.00 76.88 176 TYR A CA 1
ATOM 1254 C C . TYR A 1 176 ? 9.165 0.481 -1.028 1.00 76.88 176 TYR A C 1
ATOM 1256 O O . TYR A 1 176 ? 8.293 1.027 -1.694 1.00 76.88 176 TYR A O 1
ATOM 1264 N N . GLY A 1 177 ? 9.188 0.493 0.297 1.00 79.69 177 GLY A N 1
ATOM 1265 C CA . GLY A 1 177 ? 8.213 1.164 1.121 1.00 79.69 177 GLY A CA 1
ATOM 1266 C C . GLY A 1 177 ? 8.740 1.341 2.533 1.00 79.69 177 GLY A C 1
ATOM 1267 O O . GLY A 1 177 ? 9.857 0.919 2.864 1.00 79.69 177 GLY A O 1
ATOM 1268 N N . TRP A 1 178 ? 7.959 2.060 3.323 1.00 80.38 178 TRP A N 1
ATOM 1269 C CA . TRP A 1 178 ? 8.147 2.164 4.755 1.00 80.38 178 TRP A CA 1
ATOM 1270 C C . TRP A 1 178 ? 6.793 2.471 5.391 1.00 80.38 178 TRP A C 1
ATOM 1272 O O . TRP A 1 178 ? 6.102 3.378 4.929 1.00 80.38 178 TRP A O 1
ATOM 1282 N N . ALA A 1 179 ? 6.467 1.754 6.461 1.00 80.44 179 ALA A N 1
ATOM 1283 C CA . ALA A 1 179 ? 5.343 2.020 7.350 1.00 80.44 179 ALA A CA 1
ATOM 1284 C C . ALA A 1 179 ? 5.793 2.042 8.822 1.00 80.44 179 ALA A C 1
ATOM 1286 O O . ALA A 1 179 ? 6.846 1.508 9.191 1.00 80.44 179 ALA A O 1
ATOM 1287 N N . PHE A 1 180 ? 5.013 2.674 9.699 1.00 82.00 180 PHE A N 1
ATOM 1288 C CA . PHE A 1 180 ? 5.147 2.474 11.139 1.00 82.00 180 PHE A CA 1
ATOM 1289 C C . PHE A 1 180 ? 4.640 1.084 11.512 1.00 82.00 180 PHE A C 1
ATOM 1291 O O . PHE A 1 180 ? 3.594 0.649 11.060 1.00 82.00 180 PHE A O 1
ATOM 1298 N N . THR A 1 181 ? 5.347 0.406 12.408 1.00 83.19 181 THR A N 1
ATOM 1299 C CA . THR A 1 181 ? 4.848 -0.841 12.988 1.00 83.19 181 THR A CA 1
ATOM 1300 C C . THR A 1 181 ? 3.864 -0.526 14.113 1.00 83.19 181 THR A C 1
ATOM 1302 O O . THR A 1 181 ? 4.245 0.125 15.093 1.00 83.19 181 THR A O 1
ATOM 1305 N N . ASP A 1 182 ? 2.622 -1.001 14.003 1.00 83.56 182 ASP A N 1
ATOM 1306 C CA . ASP A 1 182 ? 1.624 -0.898 15.073 1.00 83.56 182 ASP A CA 1
ATOM 1307 C C . ASP A 1 182 ? 1.240 -2.278 15.608 1.00 83.56 182 ASP A C 1
ATOM 1309 O O . ASP A 1 182 ? 0.356 -2.946 15.088 1.00 83.56 182 ASP A O 1
ATOM 1313 N N . ASN A 1 183 ? 1.881 -2.701 16.697 1.00 84.25 183 ASN A N 1
ATOM 1314 C CA . ASN A 1 183 ? 1.807 -4.071 17.230 1.00 84.25 183 ASN A CA 1
ATOM 1315 C C . ASN A 1 183 ? 0.400 -4.561 17.645 1.00 84.25 183 ASN A C 1
ATOM 1317 O O . ASN A 1 183 ? 0.260 -5.687 18.121 1.00 84.25 183 ASN A O 1
ATOM 1321 N N . ASN A 1 184 ? -0.626 -3.714 17.586 1.00 86.69 184 ASN A N 1
ATOM 1322 C CA . ASN A 1 184 ? -1.988 -4.042 18.001 1.00 86.69 184 ASN A CA 1
ATOM 1323 C C . ASN A 1 184 ? -3.079 -3.302 17.206 1.00 86.69 184 ASN A C 1
ATOM 1325 O O . ASN A 1 184 ? -4.224 -3.271 17.663 1.00 86.69 184 ASN A O 1
ATOM 1329 N N . ASN A 1 185 ? -2.737 -2.702 16.060 1.00 90.19 185 ASN A N 1
ATOM 1330 C CA . ASN A 1 185 ? -3.667 -1.989 15.178 1.00 90.19 185 ASN A CA 1
ATOM 1331 C C . ASN A 1 185 ? -4.560 -0.929 15.885 1.00 90.19 185 ASN A C 1
ATOM 1333 O O . ASN A 1 185 ? -5.707 -0.665 15.502 1.00 90.19 185 ASN A O 1
ATOM 1337 N N . VAL A 1 186 ? -4.074 -0.310 16.968 1.00 92.00 186 VAL A N 1
ATOM 1338 C CA . VAL A 1 186 ? -4.821 0.717 17.724 1.00 92.00 186 VAL A CA 1
ATOM 1339 C C . VAL A 1 186 ? -4.682 2.112 17.124 1.00 92.00 186 VAL A C 1
ATOM 1341 O O . VAL A 1 186 ? -5.464 3.007 17.467 1.00 92.00 186 VAL A O 1
ATOM 1344 N N . ASN A 1 187 ? -3.691 2.317 16.261 1.00 91.81 187 ASN A N 1
ATOM 1345 C CA . ASN A 1 187 ? -3.332 3.599 15.687 1.00 91.81 187 ASN A CA 1
ATOM 1346 C C . ASN A 1 187 ? -3.691 3.648 14.213 1.00 91.81 187 ASN A C 1
ATOM 1348 O O . ASN A 1 187 ? -3.371 2.757 13.436 1.00 91.81 187 ASN A O 1
ATOM 1352 N N . ILE A 1 188 ? -4.359 4.724 13.826 1.00 90.06 188 ILE A N 1
ATOM 1353 C CA . ILE A 1 188 ? -4.538 5.066 12.427 1.00 90.06 188 ILE A CA 1
ATOM 1354 C C . ILE A 1 188 ? -3.268 5.760 11.973 1.00 90.06 188 ILE A C 1
ATOM 1356 O O . ILE A 1 188 ? -2.702 6.580 12.707 1.00 90.06 188 ILE A O 1
ATOM 1360 N N . GLU A 1 189 ? -2.849 5.448 10.760 1.00 90.56 189 GLU A N 1
ATOM 1361 C CA . GLU A 1 189 ? -1.662 6.020 10.159 1.00 90.56 189 GLU A CA 1
ATOM 1362 C C . GLU A 1 189 ? -1.959 6.810 8.884 1.00 90.56 189 GLU A C 1
ATOM 1364 O O . GLU A 1 189 ? -2.941 6.557 8.190 1.00 90.56 189 GLU A O 1
ATOM 1369 N N . ASN A 1 190 ? -1.102 7.781 8.577 1.00 88.81 190 ASN A N 1
ATOM 1370 C CA . ASN A 1 190 ? -1.150 8.523 7.323 1.00 88.81 190 ASN A CA 1
ATOM 1371 C C . ASN A 1 190 ? 0.259 8.642 6.747 1.00 88.81 190 ASN A C 1
ATOM 1373 O O . ASN A 1 190 ? 1.072 9.357 7.339 1.00 88.81 190 ASN A O 1
ATOM 1377 N N . ASP A 1 191 ? 0.523 7.964 5.626 1.00 81.38 191 ASP A N 1
ATOM 1378 C CA . ASP A 1 191 ? 1.790 8.011 4.878 1.00 81.38 191 ASP A CA 1
ATOM 1379 C C . ASP A 1 191 ? 2.990 7.884 5.807 1.00 81.38 191 ASP A C 1
ATOM 1381 O O . ASP A 1 191 ? 3.804 8.792 6.001 1.00 81.38 191 ASP A O 1
ATOM 1385 N N . SER A 1 192 ? 2.964 6.783 6.533 1.00 65.44 192 SER A N 1
ATOM 1386 C CA . SER A 1 192 ? 3.546 6.690 7.847 1.00 65.44 192 SER A CA 1
ATOM 1387 C C . SER A 1 192 ? 4.996 6.204 7.769 1.00 65.44 192 SER A C 1
ATOM 1389 O O . SER A 1 192 ? 5.345 5.333 6.987 1.00 65.44 192 SER A O 1
ATOM 1391 N N . GLY A 1 193 ? 5.878 6.818 8.560 1.00 62.00 193 GLY A N 1
ATOM 1392 C CA . GLY A 1 193 ? 7.330 6.653 8.475 1.00 62.00 193 GLY A CA 1
ATOM 1393 C C . GLY A 1 193 ? 8.043 7.899 7.949 1.00 62.00 193 GLY A C 1
ATOM 1394 O O . GLY A 1 193 ? 7.431 8.930 7.675 1.00 62.00 193 GLY A O 1
ATOM 1395 N N . TYR A 1 194 ? 9.367 7.832 7.833 1.00 68.81 194 TYR A N 1
ATOM 1396 C CA . TYR A 1 194 ? 10.150 8.880 7.178 1.00 68.81 194 TYR A CA 1
ATOM 1397 C C . TYR A 1 194 ? 11.500 8.340 6.700 1.00 68.81 194 TYR A C 1
ATOM 1399 O O . TYR A 1 194 ? 12.142 7.534 7.376 1.00 68.81 194 TYR A O 1
ATOM 1407 N N . TYR A 1 195 ? 11.980 8.857 5.573 1.00 70.44 195 TYR A N 1
ATOM 1408 C CA . TYR A 1 195 ? 13.332 8.615 5.072 1.00 70.44 195 TYR A CA 1
ATOM 1409 C C . TYR A 1 195 ? 14.088 9.947 4.963 1.00 70.44 195 TYR A C 1
ATOM 1411 O O . TYR A 1 195 ? 13.486 10.996 4.735 1.00 70.44 195 TYR A O 1
ATOM 1419 N N . PHE A 1 196 ? 15.411 9.935 5.163 1.00 73.50 196 PHE A N 1
ATOM 1420 C CA . PHE A 1 196 ? 16.252 11.143 5.134 1.00 73.50 196 PHE A CA 1
ATOM 1421 C C . PHE A 1 196 ? 17.304 11.108 4.013 1.00 73.50 196 PHE A C 1
ATOM 1423 O O . PHE A 1 196 ? 18.510 11.090 4.301 1.00 73.50 196 PHE A O 1
ATOM 1430 N N . PRO A 1 197 ? 16.910 11.117 2.727 1.00 68.06 197 PRO A N 1
ATOM 1431 C CA . PRO A 1 197 ? 17.883 11.200 1.649 1.00 68.06 197 PRO A CA 1
ATOM 1432 C C . PRO A 1 197 ? 18.597 12.550 1.702 1.00 68.06 197 PRO A C 1
ATOM 1434 O O . PRO A 1 197 ? 17.976 13.613 1.703 1.00 68.06 197 PRO A O 1
ATOM 1437 N N . GLY A 1 198 ? 19.928 12.521 1.793 1.00 71.62 198 GLY A N 1
ATOM 1438 C CA . GLY A 1 198 ? 20.731 13.746 1.859 1.00 71.62 198 GLY A CA 1
ATOM 1439 C C . GLY A 1 198 ? 20.412 14.647 3.062 1.00 71.62 198 GLY A C 1
ATOM 1440 O O . GLY A 1 198 ? 20.708 15.838 3.016 1.00 71.62 198 GLY A O 1
ATOM 1441 N N . GLY A 1 199 ? 19.807 14.101 4.125 1.00 77.31 199 GLY A N 1
ATOM 1442 C CA . GLY A 1 199 ? 19.446 14.847 5.335 1.00 77.31 199 GLY A CA 1
ATOM 1443 C C . GLY A 1 199 ? 18.135 15.640 5.257 1.00 77.31 199 GLY A C 1
ATOM 1444 O O . GLY A 1 199 ? 17.829 16.372 6.196 1.00 77.31 199 GLY A O 1
ATOM 1445 N N . VAL A 1 200 ? 17.350 15.501 4.184 1.00 73.25 200 VAL A N 1
ATOM 1446 C CA . VAL A 1 200 ? 16.014 16.111 4.064 1.00 73.25 200 VAL A CA 1
ATOM 1447 C C . VAL A 1 200 ? 14.964 15.069 4.423 1.00 73.25 200 VAL A C 1
ATOM 1449 O O . VAL A 1 200 ? 14.996 13.981 3.866 1.00 73.25 200 VAL A O 1
ATOM 1452 N N . ARG A 1 201 ? 14.039 15.382 5.337 1.00 74.94 201 ARG A N 1
ATOM 1453 C CA . ARG A 1 201 ? 12.912 14.491 5.647 1.00 74.94 201 ARG A CA 1
ATOM 1454 C C . ARG A 1 201 ? 12.020 14.357 4.416 1.00 74.94 201 ARG A C 1
ATOM 1456 O O . ARG A 1 201 ? 11.564 15.368 3.889 1.00 74.94 201 ARG A O 1
ATOM 1463 N N . GLN A 1 202 ? 11.756 13.126 4.015 1.00 70.94 202 GLN A N 1
ATOM 1464 C CA . GLN A 1 202 ? 10.681 12.777 3.101 1.00 70.94 202 GLN A CA 1
ATOM 1465 C C . GLN A 1 202 ? 9.672 11.942 3.877 1.00 70.94 202 GLN A C 1
ATOM 1467 O O . GLN A 1 202 ? 10.058 11.007 4.583 1.00 70.94 202 GLN A O 1
ATOM 1472 N N . ASP A 1 203 ? 8.411 12.342 3.786 1.00 71.62 203 ASP A N 1
ATOM 1473 C CA . ASP A 1 203 ? 7.284 11.537 4.239 1.00 71.62 203 ASP A CA 1
ATOM 1474 C C . ASP A 1 203 ? 7.156 10.347 3.278 1.00 71.62 203 ASP A C 1
ATOM 1476 O O . ASP A 1 203 ? 7.477 10.472 2.092 1.00 71.62 203 ASP A O 1
ATOM 1480 N N . VAL A 1 204 ? 6.821 9.170 3.800 1.00 69.62 204 VAL A N 1
ATOM 1481 C CA . VAL A 1 204 ? 7.042 7.908 3.082 1.00 69.62 204 VAL A CA 1
ATOM 1482 C C . VAL A 1 204 ? 5.757 7.125 2.913 1.00 69.62 204 VAL A C 1
ATOM 1484 O O . VAL A 1 204 ? 4.813 7.239 3.680 1.00 69.62 204 VAL A O 1
ATOM 1487 N N . GLY A 1 205 ? 5.747 6.332 1.859 1.00 79.88 205 GLY A N 1
ATOM 1488 C CA . GLY A 1 205 ? 4.741 5.331 1.576 1.00 79.88 205 GLY A CA 1
ATOM 1489 C C . GLY A 1 205 ? 5.427 4.260 0.746 1.00 79.88 205 GLY A C 1
ATOM 1490 O O . GLY A 1 205 ? 6.598 3.958 0.969 1.00 79.88 205 GLY A O 1
ATOM 1491 N N . THR A 1 206 ? 4.746 3.739 -0.263 1.00 83.06 206 THR A N 1
ATOM 1492 C CA . THR A 1 206 ? 5.368 2.869 -1.264 1.00 83.06 206 THR A CA 1
ATOM 1493 C C . THR A 1 206 ? 6.026 3.707 -2.369 1.00 83.06 206 THR A C 1
ATOM 1495 O O . THR A 1 206 ? 5.433 4.656 -2.882 1.00 83.06 206 THR A O 1
ATOM 1498 N N . PHE A 1 207 ? 7.254 3.362 -2.764 1.00 85.94 207 PHE A N 1
ATOM 1499 C CA . PHE A 1 207 ? 8.039 4.082 -3.770 1.00 85.94 207 PHE A CA 1
ATOM 1500 C C . PHE A 1 207 ? 7.958 3.411 -5.146 1.00 85.94 207 PHE A C 1
ATOM 1502 O O . PHE A 1 207 ? 8.700 2.475 -5.462 1.00 85.94 207 PHE A O 1
ATOM 1509 N N . ILE A 1 208 ? 7.058 3.903 -5.997 1.00 86.19 208 ILE A N 1
ATOM 1510 C CA . ILE A 1 208 ? 6.692 3.235 -7.254 1.00 86.19 208 ILE A CA 1
ATOM 1511 C C . ILE A 1 208 ? 7.818 3.209 -8.290 1.00 86.19 208 ILE A C 1
ATOM 1513 O O . ILE A 1 208 ? 7.997 2.219 -9.001 1.00 86.19 208 ILE A O 1
ATOM 1517 N N . ASN A 1 209 ? 8.623 4.266 -8.359 1.00 81.56 209 ASN A N 1
ATOM 1518 C CA . ASN A 1 209 ? 9.741 4.347 -9.296 1.00 81.56 209 ASN A CA 1
ATOM 1519 C C . ASN A 1 209 ? 10.852 3.336 -8.966 1.00 81.56 209 ASN A C 1
ATOM 1521 O O . ASN A 1 209 ? 11.451 2.773 -9.882 1.00 81.56 209 ASN A O 1
ATOM 1525 N N . VAL A 1 210 ? 11.071 3.046 -7.678 1.00 83.56 210 VAL A N 1
ATOM 1526 C CA . VAL A 1 210 ? 11.988 1.988 -7.230 1.00 83.56 210 VAL A CA 1
ATOM 1527 C C . VAL A 1 210 ? 11.465 0.631 -7.690 1.00 83.56 210 VAL A C 1
ATOM 1529 O O . VAL A 1 210 ? 12.201 -0.124 -8.320 1.00 83.56 210 VAL A O 1
ATOM 1532 N N . ILE A 1 211 ? 10.187 0.334 -7.432 1.00 85.44 211 ILE A N 1
ATOM 1533 C CA . ILE A 1 211 ? 9.550 -0.923 -7.857 1.00 85.44 211 ILE A CA 1
ATOM 1534 C C . ILE A 1 211 ? 9.664 -1.092 -9.380 1.00 85.44 211 ILE A C 1
ATOM 1536 O O . ILE A 1 211 ? 10.078 -2.148 -9.855 1.00 85.44 211 ILE A O 1
ATOM 1540 N N . SER A 1 212 ? 9.382 -0.035 -10.141 1.00 86.44 212 SER A N 1
ATOM 1541 C CA . SER A 1 212 ? 9.367 -0.052 -11.610 1.00 86.44 212 SER A CA 1
ATOM 1542 C C . SER A 1 212 ? 10.712 -0.406 -12.242 1.00 86.44 212 SER A C 1
ATOM 1544 O O . SER A 1 212 ? 10.760 -1.227 -13.156 1.00 86.44 212 SER A O 1
ATOM 1546 N N . ASP A 1 213 ? 11.817 0.150 -11.743 1.00 83.25 213 ASP A N 1
ATOM 1547 C CA . ASP A 1 213 ? 13.159 -0.143 -12.271 1.00 83.25 213 ASP A CA 1
ATOM 1548 C C . ASP A 1 213 ? 13.574 -1.598 -12.030 1.00 83.25 213 ASP A C 1
ATOM 1550 O O . ASP A 1 213 ? 14.112 -2.256 -12.922 1.00 83.25 213 ASP A O 1
ATOM 1554 N N . PHE A 1 214 ? 13.253 -2.153 -10.854 1.00 78.75 214 PHE A N 1
ATOM 1555 C CA . PHE A 1 214 ? 13.473 -3.579 -10.593 1.00 78.75 214 PHE A CA 1
ATOM 1556 C C . PHE A 1 214 ? 12.641 -4.467 -11.528 1.00 78.75 214 PHE A C 1
ATOM 1558 O O . PHE A 1 214 ? 13.053 -5.580 -11.869 1.00 78.75 214 PHE A O 1
ATOM 1565 N N . MET A 1 215 ? 11.482 -3.976 -11.968 1.00 79.38 215 MET A N 1
ATOM 1566 C CA . MET A 1 215 ? 10.583 -4.689 -12.869 1.00 79.38 215 MET A CA 1
ATOM 1567 C C . MET A 1 215 ? 10.996 -4.607 -14.344 1.00 79.38 215 MET A C 1
ATOM 1569 O O . MET A 1 215 ? 10.745 -5.567 -15.080 1.00 79.38 215 MET A O 1
ATOM 1573 N N . TYR A 1 216 ? 11.704 -3.552 -14.764 1.00 75.06 216 TYR A N 1
ATOM 1574 C CA . TYR A 1 216 ? 12.199 -3.382 -16.139 1.00 75.06 216 TYR A CA 1
ATOM 1575 C C . TYR A 1 216 ? 12.951 -4.612 -16.666 1.00 75.06 216 TYR A C 1
ATOM 1577 O O . TYR A 1 216 ? 12.809 -5.004 -17.823 1.00 75.06 216 TYR A O 1
ATOM 1585 N N . ALA A 1 217 ? 13.716 -5.284 -15.802 1.00 64.12 217 ALA A N 1
ATOM 1586 C CA . ALA A 1 217 ? 14.526 -6.437 -16.185 1.00 64.12 217 ALA A CA 1
ATOM 1587 C C . ALA A 1 217 ? 13.716 -7.669 -16.648 1.00 64.12 217 ALA A C 1
ATOM 1589 O O . ALA A 1 217 ? 14.307 -8.623 -17.156 1.00 64.12 217 ALA A O 1
ATOM 1590 N N . SER A 1 218 ? 12.392 -7.685 -16.465 1.00 72.00 218 SER A N 1
ATOM 1591 C CA . SER A 1 218 ? 11.585 -8.910 -16.555 1.00 72.00 218 SER A CA 1
ATOM 1592 C C . SER A 1 218 ? 10.465 -8.892 -17.608 1.00 72.00 218 SER A C 1
ATOM 1594 O O . SER A 1 218 ? 9.755 -9.889 -17.711 1.00 72.00 218 SER A O 1
ATOM 1596 N N . ASN A 1 219 ? 10.307 -7.826 -18.410 1.00 77.38 219 ASN A N 1
ATOM 1597 C CA . ASN A 1 219 ? 9.234 -7.698 -19.421 1.00 77.38 219 ASN A CA 1
ATOM 1598 C C . ASN A 1 219 ? 7.825 -8.011 -18.866 1.00 77.38 219 ASN A C 1
ATOM 1600 O O . ASN A 1 219 ? 7.087 -8.821 -19.434 1.00 77.38 219 ASN A O 1
ATOM 1604 N N . TYR A 1 220 ? 7.459 -7.415 -17.731 1.00 85.06 220 TYR A N 1
ATOM 1605 C CA . TYR A 1 220 ? 6.128 -7.612 -17.157 1.00 85.06 220 TYR A CA 1
ATOM 1606 C C . TYR A 1 220 ? 5.033 -6.992 -18.034 1.00 85.06 220 TYR A C 1
ATOM 1608 O O . TYR A 1 220 ? 5.231 -5.958 -18.665 1.00 85.06 220 TYR A O 1
ATOM 1616 N N . ASN A 1 221 ? 3.857 -7.623 -18.047 1.00 93.31 221 ASN A N 1
ATOM 1617 C CA . ASN A 1 221 ? 2.636 -6.983 -18.532 1.00 93.31 221 ASN A CA 1
ATOM 1618 C C . ASN A 1 221 ? 2.033 -6.080 -17.439 1.00 93.31 221 ASN A C 1
ATOM 1620 O O . ASN A 1 221 ? 2.443 -6.156 -16.278 1.00 93.31 221 ASN A O 1
ATOM 1624 N N . LEU A 1 222 ? 1.049 -5.256 -17.814 1.00 93.81 222 LEU A N 1
ATOM 1625 C CA . LEU A 1 222 ? 0.373 -4.319 -16.912 1.00 93.81 222 LEU A CA 1
ATOM 1626 C C . LEU A 1 222 ? -0.139 -4.999 -15.632 1.00 93.81 222 LEU A C 1
ATOM 1628 O O . LEU A 1 222 ? 0.190 -4.566 -14.535 1.00 93.81 222 LEU A O 1
ATOM 1632 N N . ASP A 1 223 ? -0.861 -6.113 -15.764 1.00 93.94 223 ASP A N 1
ATOM 1633 C CA . ASP A 1 223 ? -1.376 -6.872 -14.619 1.00 93.94 223 ASP A CA 1
ATOM 1634 C C . ASP A 1 223 ? -0.268 -7.303 -13.649 1.00 93.94 223 ASP A C 1
ATOM 1636 O O . ASP A 1 223 ? -0.344 -7.050 -12.447 1.00 93.94 223 ASP A O 1
ATOM 1640 N N . SER A 1 224 ? 0.819 -7.886 -14.165 1.00 92.25 224 SER A N 1
ATOM 1641 C CA . SER A 1 224 ? 1.939 -8.288 -13.317 1.00 92.25 224 SER A CA 1
ATOM 1642 C C . SER A 1 224 ? 2.615 -7.092 -12.657 1.00 92.25 224 SER A C 1
ATOM 1644 O O . SER A 1 224 ? 3.010 -7.212 -11.503 1.00 92.25 224 SER A O 1
ATOM 1646 N N . TYR A 1 225 ? 2.728 -5.957 -13.350 1.00 93.12 225 TYR A N 1
ATOM 1647 C CA . TYR A 1 225 ? 3.232 -4.705 -12.786 1.00 93.12 225 TYR A CA 1
ATOM 1648 C C . TYR A 1 225 ? 2.384 -4.220 -11.605 1.00 93.12 225 TYR A C 1
ATOM 1650 O O . TYR A 1 225 ? 2.886 -4.102 -10.484 1.00 93.12 225 TYR A O 1
ATOM 1658 N N . CYS A 1 226 ? 1.082 -4.055 -11.820 1.00 94.88 226 CYS A N 1
ATOM 1659 C CA . CYS A 1 226 ? 0.158 -3.557 -10.805 1.00 94.88 226 CYS A CA 1
ATOM 1660 C C . CYS A 1 226 ? 0.026 -4.542 -9.624 1.00 94.88 226 CYS A C 1
ATOM 1662 O O . CYS A 1 226 ? 0.006 -4.122 -8.467 1.00 94.88 226 CYS A O 1
ATOM 1664 N N . ARG A 1 227 ? 0.077 -5.860 -9.874 1.00 93.25 227 ARG A N 1
ATOM 1665 C CA . ARG A 1 227 ? 0.121 -6.902 -8.830 1.00 93.25 227 ARG A CA 1
ATOM 1666 C C . ARG A 1 227 ? 1.320 -6.765 -7.891 1.00 93.25 227 ARG A C 1
ATOM 1668 O O . ARG A 1 227 ? 1.200 -7.036 -6.694 1.00 93.25 227 ARG A O 1
ATOM 1675 N N . LYS A 1 228 ? 2.487 -6.368 -8.408 1.00 91.56 228 LYS A N 1
ATOM 1676 C CA . LYS A 1 228 ? 3.709 -6.205 -7.604 1.00 91.56 228 LYS A CA 1
ATOM 1677 C C . LYS A 1 228 ? 3.722 -4.920 -6.796 1.00 91.56 228 LYS A C 1
ATOM 1679 O O . LYS A 1 228 ? 4.139 -4.959 -5.641 1.00 91.56 228 LYS A O 1
ATOM 1684 N N . ILE A 1 229 ? 3.184 -3.838 -7.346 1.00 93.12 229 ILE A N 1
ATOM 1685 C CA . ILE A 1 229 ? 2.895 -2.631 -6.566 1.00 93.12 229 ILE A CA 1
ATOM 1686 C C . ILE A 1 229 ? 1.948 -2.974 -5.414 1.00 93.12 229 ILE A C 1
ATOM 1688 O O . ILE A 1 229 ? 2.272 -2.711 -4.258 1.00 93.12 229 ILE A O 1
ATOM 1692 N N . ALA A 1 230 ? 0.829 -3.643 -5.709 1.00 94.69 230 ALA A N 1
ATOM 1693 C CA . ALA A 1 230 ? -0.137 -4.062 -4.699 1.00 94.69 230 ALA A CA 1
ATOM 1694 C C . ALA A 1 230 ? 0.487 -4.976 -3.631 1.00 94.69 230 ALA A C 1
ATOM 1696 O O . ALA A 1 230 ? 0.166 -4.842 -2.456 1.00 94.69 230 ALA A O 1
ATOM 1697 N N . SER A 1 231 ? 1.405 -5.876 -4.008 1.00 93.06 231 SER A N 1
ATOM 1698 C CA . SER A 1 231 ? 2.109 -6.739 -3.048 1.00 93.06 231 SER A CA 1
ATOM 1699 C C . SER A 1 231 ? 3.000 -5.939 -2.099 1.00 93.06 231 SER A C 1
ATOM 1701 O O . SER A 1 231 ? 3.104 -6.309 -0.934 1.00 93.06 231 SER A O 1
ATOM 1703 N N . CYS A 1 232 ? 3.649 -4.877 -2.584 1.00 92.19 232 CYS A N 1
ATOM 1704 C CA . CYS A 1 232 ? 4.445 -3.995 -1.736 1.00 92.19 232 CYS A CA 1
ATOM 1705 C C . CYS A 1 232 ? 3.547 -3.197 -0.787 1.00 92.19 232 CYS A C 1
ATOM 1707 O O . CYS A 1 232 ? 3.802 -3.167 0.408 1.00 92.19 232 CYS A O 1
ATOM 1709 N N . ILE A 1 233 ? 2.448 -2.632 -1.295 1.00 93.88 233 ILE A N 1
ATOM 1710 C CA . ILE A 1 233 ? 1.463 -1.927 -0.464 1.00 93.88 233 ILE A CA 1
ATOM 1711 C C . ILE A 1 233 ? 0.911 -2.869 0.618 1.00 93.88 233 ILE A C 1
ATOM 1713 O O . ILE A 1 233 ? 0.846 -2.494 1.782 1.00 93.88 233 ILE A O 1
ATOM 1717 N N . ALA A 1 234 ? 0.567 -4.111 0.264 1.00 94.62 234 ALA A N 1
ATOM 1718 C CA . ALA A 1 234 ? 0.079 -5.107 1.216 1.00 94.62 234 ALA A CA 1
ATOM 1719 C C . ALA A 1 234 ? 1.107 -5.455 2.306 1.00 94.62 234 ALA A C 1
ATOM 1721 O O . ALA A 1 234 ? 0.716 -5.656 3.453 1.00 94.62 234 ALA A O 1
ATOM 1722 N N . HIS A 1 235 ? 2.400 -5.506 1.965 1.00 93.75 235 HIS A N 1
ATOM 1723 C CA . HIS A 1 235 ? 3.483 -5.706 2.932 1.00 93.75 235 HIS A CA 1
ATOM 1724 C C . HIS A 1 235 ? 3.547 -4.565 3.950 1.00 93.75 235 HIS A C 1
ATOM 1726 O O . HIS A 1 235 ? 3.539 -4.813 5.154 1.00 93.75 235 HIS A O 1
ATOM 1732 N N . GLU A 1 236 ? 3.545 -3.320 3.469 1.00 92.69 236 GLU A N 1
ATOM 1733 C CA . GLU A 1 236 ? 3.584 -2.148 4.346 1.00 92.69 236 GLU A CA 1
ATOM 1734 C C . GLU A 1 236 ? 2.336 -2.081 5.235 1.00 92.69 236 GLU A C 1
ATOM 1736 O O . GLU A 1 236 ? 2.465 -1.946 6.446 1.00 92.69 236 GLU A O 1
ATOM 1741 N N . ILE A 1 237 ? 1.142 -2.309 4.672 1.00 94.06 237 ILE A N 1
ATOM 1742 C CA . ILE A 1 237 ? -0.105 -2.414 5.449 1.00 94.06 237 ILE A CA 1
ATOM 1743 C C . ILE A 1 237 ? 0.001 -3.506 6.517 1.00 94.06 237 ILE A C 1
ATOM 1745 O O . ILE A 1 237 ? -0.474 -3.312 7.634 1.00 94.06 237 ILE A O 1
ATOM 1749 N N . GLY A 1 238 ? 0.633 -4.641 6.201 1.00 94.31 238 GLY A N 1
ATOM 1750 C CA . GLY A 1 238 ? 0.911 -5.706 7.159 1.00 94.31 238 GLY A CA 1
ATOM 1751 C C . GLY A 1 238 ? 1.687 -5.200 8.377 1.00 94.31 238 GLY A C 1
ATOM 1752 O O . GLY A 1 238 ? 1.276 -5.454 9.509 1.00 94.31 238 GLY A O 1
ATOM 1753 N N . HIS A 1 239 ? 2.754 -4.424 8.174 1.00 92.19 239 HIS A N 1
ATOM 1754 C CA . HIS A 1 239 ? 3.479 -3.781 9.275 1.00 92.19 239 HIS A CA 1
ATOM 1755 C C . HIS A 1 239 ? 2.611 -2.793 10.053 1.00 92.19 239 HIS A C 1
ATOM 1757 O O . HIS A 1 239 ? 2.600 -2.822 11.289 1.00 92.19 239 HIS A O 1
ATOM 1763 N N . SER A 1 240 ? 1.838 -1.975 9.344 1.00 91.19 240 SER A N 1
ATOM 1764 C CA . SER A 1 240 ? 0.942 -0.979 9.931 1.00 91.19 240 SER A CA 1
ATOM 1765 C C . SER A 1 240 ? -0.160 -1.556 10.800 1.00 91.19 240 SER A C 1
ATOM 1767 O O . SER A 1 240 ? -0.677 -0.852 11.658 1.00 91.19 240 SER A O 1
ATOM 1769 N N . ILE A 1 241 ? -0.541 -2.815 10.590 1.00 93.12 241 ILE A N 1
ATOM 1770 C CA . ILE A 1 241 ? -1.542 -3.506 11.413 1.00 93.12 241 ILE A CA 1
ATOM 1771 C C . ILE A 1 241 ? -0.914 -4.478 12.417 1.00 93.12 241 ILE A C 1
ATOM 1773 O O . ILE A 1 241 ? -1.645 -5.098 13.184 1.00 93.12 241 ILE A O 1
ATOM 1777 N N . GLY A 1 242 ? 0.420 -4.580 12.452 1.00 92.81 242 GLY A N 1
ATOM 1778 C CA . GLY A 1 242 ? 1.163 -5.265 13.512 1.00 92.81 242 GLY A CA 1
ATOM 1779 C C . GLY A 1 242 ? 1.802 -6.593 13.133 1.00 92.81 242 GLY A C 1
ATOM 1780 O O . GLY A 1 242 ? 2.194 -7.343 14.027 1.00 92.81 242 GLY A O 1
ATOM 1781 N N . LEU A 1 243 ? 1.913 -6.906 11.842 1.00 94.50 243 LEU A N 1
ATOM 1782 C CA . LEU A 1 243 ? 2.685 -8.055 11.385 1.00 94.50 243 LEU A CA 1
ATOM 1783 C C . LEU A 1 243 ? 4.185 -7.746 11.404 1.00 94.50 243 LEU A C 1
ATOM 1785 O O . LEU A 1 243 ? 4.645 -6.705 10.927 1.00 94.50 243 LEU A O 1
ATOM 1789 N N . ASP A 1 244 ? 4.955 -8.700 11.913 1.00 94.81 244 ASP A N 1
ATOM 1790 C CA . ASP A 1 244 ? 6.408 -8.728 11.786 1.00 94.81 244 ASP A CA 1
ATOM 1791 C C . ASP A 1 244 ? 6.821 -9.455 10.502 1.00 94.81 244 ASP A C 1
ATOM 1793 O O . ASP A 1 244 ? 6.038 -10.168 9.873 1.00 94.81 244 ASP A O 1
ATOM 1797 N N . HIS A 1 245 ? 8.091 -9.315 10.123 1.00 94.38 245 HIS A N 1
ATOM 1798 C CA . HIS A 1 245 ? 8.623 -10.088 9.010 1.00 94.38 245 HIS A CA 1
ATOM 1799 C C . HIS A 1 245 ? 8.533 -11.601 9.257 1.00 94.38 245 HIS A C 1
ATOM 1801 O O . HIS A 1 245 ? 9.011 -12.111 10.276 1.00 94.38 245 HIS A O 1
ATOM 1807 N N . TYR A 1 246 ? 8.036 -12.338 8.263 1.00 94.25 246 TYR A N 1
ATOM 1808 C CA . TYR A 1 246 ? 7.971 -13.796 8.279 1.00 94.25 246 TYR A CA 1
ATOM 1809 C C . TYR A 1 246 ? 9.041 -14.398 7.358 1.00 94.25 246 TYR A C 1
ATOM 1811 O O . TYR A 1 246 ? 8.891 -14.493 6.139 1.00 94.25 246 TYR A O 1
ATOM 1819 N N . GLU A 1 247 ? 10.163 -14.833 7.939 1.00 93.62 247 GLU A N 1
ATOM 1820 C CA . GLU A 1 247 ? 11.349 -15.209 7.153 1.00 93.62 247 GLU A CA 1
ATOM 1821 C C . GLU A 1 247 ? 11.411 -16.664 6.685 1.00 93.62 247 GLU A C 1
ATOM 1823 O O . GLU A 1 247 ? 12.252 -17.000 5.842 1.00 93.62 247 GLU A O 1
ATOM 1828 N N . SER A 1 248 ? 10.557 -17.541 7.216 1.00 91.50 248 SER A N 1
ATOM 1829 C CA . SER A 1 248 ? 10.729 -18.989 7.045 1.00 91.50 248 SER A CA 1
ATOM 1830 C C . SER A 1 248 ? 10.376 -19.487 5.634 1.00 91.50 248 SER A C 1
ATOM 1832 O O . SER A 1 248 ? 10.935 -20.481 5.169 1.00 91.50 248 SER A O 1
ATOM 1834 N N . THR A 1 249 ? 9.508 -18.767 4.921 1.00 89.88 249 THR A N 1
ATOM 1835 C CA . THR A 1 249 ? 9.057 -19.082 3.558 1.00 89.88 249 THR A CA 1
ATOM 1836 C C . THR A 1 249 ? 9.034 -17.823 2.689 1.00 89.88 249 THR A C 1
ATOM 1838 O O . THR A 1 249 ? 9.246 -16.713 3.175 1.00 89.88 249 THR A O 1
ATOM 1841 N N . LEU A 1 250 ? 8.822 -17.976 1.378 1.00 89.81 250 LEU A N 1
ATOM 1842 C CA . LEU A 1 250 ? 8.521 -16.836 0.509 1.00 89.81 250 LEU A CA 1
ATOM 1843 C C . LEU A 1 250 ? 7.051 -16.447 0.695 1.00 89.81 250 LEU A C 1
ATOM 1845 O O . LEU A 1 250 ? 6.178 -17.288 0.497 1.00 89.81 250 LEU A O 1
ATOM 1849 N N . ASN A 1 251 ? 6.800 -15.197 1.068 1.00 93.00 251 ASN A N 1
ATOM 1850 C CA . ASN A 1 251 ? 5.473 -14.639 1.330 1.00 93.00 251 ASN A CA 1
ATOM 1851 C C . ASN A 1 251 ? 5.531 -13.103 1.278 1.00 93.00 251 ASN A C 1
ATOM 1853 O O . ASN A 1 251 ? 6.630 -12.541 1.209 1.00 93.00 251 ASN A O 1
ATOM 1857 N N . ILE A 1 252 ? 4.370 -12.442 1.331 1.00 93.38 252 ILE A N 1
ATOM 1858 C CA . ILE A 1 252 ? 4.279 -10.973 1.314 1.00 93.38 252 ILE A CA 1
ATOM 1859 C C . ILE A 1 252 ? 5.076 -10.329 2.456 1.00 93.38 252 ILE A C 1
ATOM 1861 O O . ILE A 1 252 ? 5.784 -9.368 2.196 1.00 93.38 252 ILE A O 1
ATOM 1865 N N . MET A 1 253 ? 5.064 -10.876 3.673 1.00 94.81 253 MET A N 1
ATOM 1866 C CA . MET A 1 253 ? 5.774 -10.342 4.848 1.00 94.81 253 MET A CA 1
ATOM 1867 C C . MET A 1 253 ? 7.263 -10.716 4.924 1.00 94.81 253 MET A C 1
ATOM 1869 O O . MET A 1 253 ? 7.891 -10.577 5.971 1.00 94.81 253 MET A O 1
ATOM 1873 N N . LYS A 1 254 ? 7.894 -11.187 3.845 1.00 92.94 254 LYS A N 1
ATOM 1874 C CA . LYS A 1 254 ? 9.343 -11.440 3.851 1.00 92.94 254 LYS A CA 1
ATOM 1875 C C . LYS A 1 254 ? 10.129 -10.127 3.738 1.00 92.94 254 LYS A C 1
ATOM 1877 O O . LYS A 1 254 ? 9.883 -9.371 2.807 1.00 92.94 254 LYS A O 1
ATOM 1882 N N . SER A 1 255 ? 11.146 -9.899 4.578 1.00 89.00 255 SER A N 1
ATOM 1883 C CA . SER A 1 255 ? 11.947 -8.650 4.553 1.00 89.00 255 SER A CA 1
ATOM 1884 C C . SER A 1 255 ? 12.661 -8.387 3.229 1.00 89.00 255 SER A C 1
ATOM 1886 O O . SER A 1 255 ? 12.894 -7.247 2.833 1.00 89.00 255 SER A O 1
ATOM 1888 N N . LEU A 1 256 ? 13.032 -9.457 2.531 1.00 82.50 256 LEU A N 1
ATOM 1889 C CA . LEU A 1 256 ? 13.575 -9.400 1.184 1.00 82.50 256 LEU A CA 1
ATOM 1890 C C . LEU A 1 256 ? 12.541 -9.978 0.229 1.00 82.50 256 LEU A C 1
ATOM 1892 O O . LEU A 1 256 ? 12.609 -11.153 -0.151 1.00 82.50 256 LEU A O 1
ATOM 1896 N N . ILE A 1 257 ? 11.585 -9.137 -0.162 1.00 70.81 257 ILE A N 1
ATOM 1897 C CA . ILE A 1 257 ? 10.658 -9.467 -1.237 1.00 70.81 257 ILE A CA 1
ATOM 1898 C C . ILE A 1 257 ? 11.476 -9.560 -2.524 1.00 70.81 257 ILE A C 1
ATOM 1900 O O . ILE A 1 257 ? 11.929 -8.565 -3.091 1.00 70.81 257 ILE A O 1
ATOM 1904 N N . ASN A 1 258 ? 11.661 -10.782 -3.018 1.00 75.31 258 ASN A N 1
ATOM 1905 C CA . ASN A 1 258 ? 12.033 -10.963 -4.408 1.00 75.31 258 ASN A CA 1
ATOM 1906 C C . ASN A 1 258 ? 10.773 -10.708 -5.229 1.00 75.31 258 ASN A C 1
ATOM 1908 O O . ASN A 1 258 ? 10.020 -11.640 -5.498 1.00 75.31 258 ASN A O 1
ATOM 1912 N N . ILE A 1 259 ? 10.545 -9.447 -5.601 1.00 67.12 259 ILE A N 1
ATOM 1913 C CA . ILE A 1 259 ? 9.326 -9.002 -6.288 1.00 67.12 259 ILE A CA 1
ATOM 1914 C C . ILE A 1 259 ? 8.991 -9.908 -7.485 1.00 67.12 259 ILE A C 1
ATOM 1916 O O . ILE A 1 259 ? 7.820 -10.184 -7.729 1.00 67.12 259 ILE A O 1
ATOM 1920 N N . ALA A 1 260 ? 9.988 -10.479 -8.168 1.00 70.25 260 ALA A N 1
ATOM 1921 C CA . ALA A 1 260 ? 9.762 -11.397 -9.280 1.00 70.25 260 ALA A CA 1
ATOM 1922 C C . ALA A 1 260 ? 9.219 -12.786 -8.891 1.00 70.25 260 ALA A C 1
ATOM 1924 O O . ALA A 1 260 ? 8.498 -13.394 -9.678 1.00 70.25 260 ALA A O 1
ATOM 1925 N N . ASN A 1 261 ? 9.548 -13.299 -7.702 1.00 76.81 261 ASN A N 1
ATOM 1926 C CA . ASN A 1 261 ? 9.316 -14.700 -7.323 1.00 76.81 261 ASN A CA 1
ATOM 1927 C C . ASN A 1 261 ? 8.511 -14.898 -6.031 1.00 76.81 261 ASN A C 1
ATOM 1929 O O . ASN A 1 261 ? 8.192 -16.039 -5.697 1.00 76.81 261 ASN A O 1
ATOM 1933 N N . THR A 1 262 ? 8.217 -13.838 -5.278 1.00 77.19 262 THR A N 1
ATOM 1934 C CA . THR A 1 262 ? 7.413 -13.951 -4.058 1.00 77.19 262 THR A CA 1
ATOM 1935 C C . THR A 1 262 ? 5.991 -14.404 -4.422 1.00 77.19 262 THR A C 1
ATOM 1937 O O . THR A 1 262 ? 5.382 -13.774 -5.295 1.00 77.19 262 THR A O 1
ATOM 1940 N N . PRO A 1 263 ? 5.481 -15.490 -3.804 1.00 83.19 263 PRO A N 1
ATOM 1941 C CA . PRO A 1 263 ? 4.098 -15.916 -3.940 1.00 83.19 263 PRO A CA 1
ATOM 1942 C C . PRO A 1 263 ? 3.131 -14.807 -3.550 1.00 83.19 263 PRO A C 1
ATOM 1944 O O . PRO A 1 263 ? 3.395 -14.020 -2.643 1.00 83.19 263 PRO A O 1
ATOM 1947 N N . ASP A 1 264 ? 1.997 -14.800 -4.228 1.00 85.06 264 ASP A N 1
ATOM 1948 C CA . ASP A 1 264 ? 0.903 -13.883 -3.965 1.00 85.06 264 ASP A CA 1
ATOM 1949 C C . ASP A 1 264 ? 0.221 -14.301 -2.642 1.00 85.06 264 ASP A C 1
ATOM 1951 O O . ASP A 1 264 ? -0.300 -15.413 -2.541 1.00 85.06 264 ASP A O 1
ATOM 1955 N N . GLY A 1 265 ? 0.247 -13.433 -1.622 1.00 91.12 265 GLY A N 1
ATOM 1956 C CA . GLY A 1 265 ? -0.519 -13.592 -0.377 1.00 91.12 265 GLY A CA 1
ATOM 1957 C C . GLY A 1 265 ? 0.279 -13.735 0.929 1.00 91.12 265 GLY A C 1
ATOM 1958 O O . GLY A 1 265 ? 1.497 -13.941 0.958 1.00 91.12 265 GLY A O 1
ATOM 1959 N N . PHE A 1 266 ? -0.462 -13.616 2.031 1.00 95.25 266 PHE A N 1
ATOM 1960 C CA . PHE A 1 266 ? -0.002 -13.848 3.402 1.00 95.25 266 PHE A CA 1
ATOM 1961 C C . PHE A 1 266 ? 0.097 -15.348 3.710 1.00 95.25 266 PHE A C 1
ATOM 1963 O O . PHE A 1 266 ? -0.646 -16.157 3.145 1.00 95.25 266 PHE A O 1
ATOM 1970 N N . VAL A 1 267 ? 0.997 -15.739 4.620 1.00 95.69 267 VAL A N 1
ATOM 1971 C CA . VAL A 1 267 ? 1.017 -17.128 5.114 1.00 95.69 267 VAL A CA 1
ATOM 1972 C C . VAL A 1 267 ? -0.177 -17.386 6.040 1.00 95.69 267 VAL A C 1
ATOM 1974 O O . VAL A 1 267 ? -0.710 -16.438 6.619 1.00 95.69 267 VAL A O 1
ATOM 1977 N N . PRO A 1 268 ? -0.617 -18.647 6.219 1.00 96.25 268 PRO A N 1
ATOM 1978 C CA . PRO A 1 268 ? -1.751 -18.962 7.088 1.00 96.25 268 PRO A CA 1
ATOM 1979 C C . PRO A 1 268 ? -1.629 -18.411 8.513 1.00 96.25 268 PRO A C 1
ATOM 1981 O O . PRO A 1 268 ? -2.639 -18.039 9.097 1.00 96.25 268 PRO A O 1
ATOM 1984 N N . GLU A 1 269 ? -0.418 -18.341 9.065 1.00 96.31 269 GLU A N 1
ATOM 1985 C CA . GLU A 1 269 ? -0.151 -17.787 10.394 1.00 96.31 269 GLU A CA 1
ATOM 1986 C C . GLU A 1 269 ? -0.439 -16.283 10.473 1.00 96.31 269 GLU A C 1
ATOM 1988 O O . GLU A 1 269 ? -1.054 -15.830 11.436 1.00 96.31 269 GLU A O 1
ATOM 1993 N N . ASP A 1 270 ? -0.049 -15.524 9.447 1.00 96.50 270 ASP A N 1
ATOM 1994 C CA . ASP A 1 270 ? -0.351 -14.095 9.348 1.00 96.50 270 ASP A CA 1
ATOM 1995 C C . ASP A 1 270 ? -1.861 -13.897 9.187 1.00 96.50 270 ASP A C 1
ATOM 1997 O O . ASP A 1 270 ? -2.456 -13.083 9.886 1.00 96.50 270 ASP A O 1
ATOM 2001 N N . VAL A 1 271 ? -2.507 -14.692 8.322 1.00 96.75 271 VAL A N 1
ATOM 2002 C CA . VAL A 1 271 ? -3.968 -14.658 8.135 1.00 96.75 271 VAL A CA 1
ATOM 2003 C C . VAL A 1 271 ? -4.695 -14.938 9.454 1.00 96.75 271 VAL A C 1
ATOM 2005 O O . VAL A 1 271 ? -5.628 -14.218 9.799 1.00 96.75 271 VAL A O 1
ATOM 2008 N N . ASP A 1 272 ? -4.276 -15.955 10.207 1.00 96.62 272 ASP A N 1
ATOM 2009 C CA . ASP A 1 272 ? -4.877 -16.310 11.497 1.00 96.62 272 ASP A CA 1
ATOM 2010 C C . ASP A 1 272 ? -4.707 -15.190 12.534 1.00 96.62 272 ASP A C 1
ATOM 2012 O O . ASP A 1 272 ? -5.661 -14.841 13.236 1.00 96.62 272 ASP A O 1
ATOM 2016 N N . LEU A 1 273 ? -3.522 -14.575 12.595 1.00 95.56 273 LEU A N 1
ATOM 2017 C CA . LEU A 1 273 ? -3.254 -13.448 13.483 1.00 95.56 273 LEU A CA 1
ATOM 2018 C C . LEU A 1 273 ? -4.112 -12.228 13.118 1.00 95.56 273 LEU A C 1
ATOM 2020 O O . LEU A 1 273 ? -4.734 -11.626 13.999 1.00 95.56 273 LEU A O 1
ATOM 2024 N N . LEU A 1 274 ? -4.195 -11.899 11.827 1.00 95.12 274 LEU A N 1
ATOM 2025 C CA . LEU A 1 274 ? -5.032 -10.815 11.321 1.00 95.12 274 LEU A CA 1
ATOM 2026 C C . LEU A 1 274 ? -6.500 -11.033 11.688 1.00 95.12 274 LEU A C 1
ATOM 2028 O O . LEU A 1 274 ? -7.101 -10.176 12.332 1.00 95.12 274 LEU A O 1
ATOM 2032 N N . MET A 1 275 ? -7.053 -12.197 11.351 1.00 95.19 275 MET A N 1
ATOM 2033 C CA . MET A 1 275 ? -8.480 -12.494 11.500 1.00 95.19 275 MET A CA 1
ATOM 2034 C C . MET A 1 275 ? -8.947 -12.637 12.945 1.00 95.19 275 MET A C 1
ATOM 2036 O O . MET A 1 275 ? -10.098 -12.333 13.246 1.00 95.19 275 MET A O 1
ATOM 2040 N N . ASN A 1 276 ? -8.091 -13.138 13.838 1.00 94.81 276 ASN A N 1
ATOM 2041 C CA . ASN A 1 276 ? -8.507 -13.451 15.206 1.00 94.81 276 ASN A CA 1
ATOM 2042 C C . ASN A 1 276 ? -8.026 -12.436 16.245 1.00 94.81 276 ASN A C 1
ATOM 2044 O O . ASN A 1 276 ? -8.502 -12.475 17.381 1.00 94.81 276 ASN A O 1
ATOM 2048 N N . THR A 1 277 ? -7.070 -11.569 15.894 1.00 93.56 277 THR A N 1
ATOM 2049 C CA . THR A 1 277 ? -6.413 -10.688 16.874 1.00 93.56 277 THR A CA 1
ATOM 2050 C C . THR A 1 277 ? -6.371 -9.226 16.450 1.00 93.56 277 THR A C 1
ATOM 2052 O O . THR A 1 277 ? -6.620 -8.364 17.292 1.00 93.56 277 THR A O 1
ATOM 2055 N N . LEU A 1 278 ? -6.030 -8.932 15.192 1.00 92.88 278 LEU A N 1
ATOM 2056 C CA . LEU A 1 278 ? -5.690 -7.566 14.772 1.00 92.88 278 LEU A CA 1
ATOM 2057 C C . LEU A 1 278 ? -6.825 -6.844 14.033 1.00 92.88 278 LEU A C 1
ATOM 2059 O O . LEU A 1 278 ? -6.871 -5.612 14.066 1.00 92.88 278 LEU A O 1
ATOM 2063 N N . LEU A 1 279 ? -7.726 -7.579 13.370 1.00 92.62 279 LEU A N 1
ATOM 2064 C CA . LEU A 1 279 ? -8.780 -7.009 12.530 1.00 92.62 279 LEU A CA 1
ATOM 2065 C C . LEU A 1 279 ? -10.210 -7.314 13.024 1.00 92.62 279 LEU A C 1
ATOM 2067 O O . LEU A 1 279 ? -10.466 -8.402 13.545 1.00 92.62 279 LEU A O 1
ATOM 2071 N N . PRO A 1 280 ? -11.148 -6.370 12.804 1.00 86.31 280 PRO A N 1
ATOM 2072 C CA . PRO A 1 280 ? -10.867 -4.959 12.527 1.00 86.31 280 PRO A CA 1
ATOM 2073 C C . PRO A 1 280 ? -10.220 -4.300 13.761 1.00 86.31 280 PRO A C 1
ATOM 2075 O O . PRO A 1 280 ? -10.481 -4.691 14.902 1.00 86.31 280 PRO A O 1
ATOM 2078 N N . GLY A 1 281 ? -9.379 -3.284 13.547 1.00 80.75 281 GLY A N 1
ATOM 2079 C CA . GLY A 1 281 ? -8.802 -2.517 14.652 1.00 80.75 281 GLY A CA 1
ATOM 2080 C C . GLY A 1 281 ? -9.888 -1.858 15.523 1.00 80.75 281 GLY A C 1
ATOM 2081 O O . GLY A 1 281 ? -11.000 -1.591 15.056 1.00 80.75 281 GLY A O 1
ATOM 2082 N N . PRO A 1 282 ? -9.616 -1.559 16.804 1.00 71.50 282 PRO A N 1
ATOM 2083 C CA . PRO A 1 282 ? -10.612 -0.979 17.696 1.00 71.50 282 PRO A CA 1
ATOM 2084 C C . PRO A 1 282 ? -11.114 0.383 17.198 1.00 71.50 282 PRO A C 1
ATOM 2086 O O . PRO A 1 282 ? -10.328 1.280 16.899 1.00 71.50 282 PRO A O 1
ATOM 2089 N N . ASN A 1 283 ? -12.438 0.568 17.239 1.00 65.69 283 ASN A N 1
ATOM 2090 C CA . ASN A 1 283 ? -13.147 1.776 16.792 1.00 65.69 283 ASN A CA 1
ATOM 2091 C C . ASN A 1 283 ? -13.080 2.045 15.272 1.00 65.69 283 ASN A C 1
ATOM 2093 O O . ASN A 1 283 ? -13.078 3.213 14.879 1.00 65.69 283 ASN A O 1
ATOM 2097 N N . ARG A 1 284 ? -13.045 0.997 14.434 1.00 65.00 284 ARG A N 1
ATOM 2098 C CA . ARG A 1 284 ? -13.039 1.094 12.962 1.00 65.00 284 ARG A CA 1
ATOM 2099 C C . ARG A 1 284 ? -14.255 0.427 12.315 1.00 65.00 284 ARG A C 1
ATOM 2101 O O . ARG A 1 284 ? -14.755 -0.570 12.876 1.00 65.00 284 ARG A O 1
#

Foldseek 3Di:
DDDDDDDDDDDDDDDDDDDDDDDDDDDDDDDDDDDDDDDDPDDDDDDDDPDPDPDPDDDPDPDPDPDPDPDKQWDDDPQAAEEAEAEDLVLQLVLQVLLVHHSVCSVVLNNLLQVLLCVQQPPFRYTYINDQQDVADADPFQDKDFLVVRALRYHAYAYEGAPPPDDQPDCVPQDQWAAAADQALRIHYYLHDWDQDVHDTDRTHGHSNSLSSLNNVPNDDSSLSSSLNSLQNNLRVLRNLRDAADPPDQASSHPDNPSVDRDRYDDPVSSCCRRPGRPPHPSD

Radius of gyration: 26.58 Å; chains: 1; bounding box: 110×36×68 Å

Secondary structure (DSSP, 8-state):
-------------------PPP------------------------------------------------S-SB---TTSEEEEEEE-HHHHHHHGGGGT--GGGHHHHHHHHHHHHHHHTTTSSEEEESSPPTT-B-PSTTEEEEHHHH-TTB-EEEEEE--TT--TT-GGG---------TTS-EEEES--EE-GGG--EE-SEEHHHHHHHHHTTT--HHHHHHHHHHHHHHHHHHHTTPPP--SSSSTT-SS--TTTPPSS--HHHHHHIIIIISSPTT-

Sequence (284 aa):
MRKRYILFAVMVISLLPYAPFGCGSSKKKDTVYNPNPTGTGTGTGTGTGTGTGTGTGTGTGTGTGTFTGTGPYGAYVSGTDKWFINIDDTSLDESMPLAGLSADDAEECKSLIIEHLQAYFSGMDISFCTEPLSGGTTPPTASTQSASSLGPTGYNTIGLYSLASYIPGNPSTAQYGWAFTDNNNVNIENDSGYYFPGGVRQDVGTFINVISDFMYASNYNLDSYCRKIASCIAHEIGHSIGLDHYESTLNIMKSLINIANTPDGFVPEDVDLLMNTLLPGPNR